Protein AF-A0A1B7ZD60-F1 (afdb_monomer)

Mean predicted aligned error: 14.06 Å

Radius of gyration: 34.19 Å; Cα contacts (8 Å, |Δi|>4): 172; chains: 1; bounding box: 64×60×96 Å

Secondary structure (DSSP, 8-state):
--GGG-HHHHHHHHHHHHHHHHTT--HHHHHHHHHHHHHHHHHHHHHHHHHHHHHHHH---S-----HHHHHHHHHHHHHHHHHHHHHHHHHHHHHHHHHHHHHHTTTT-----TTGGG--STT-PPTT-TTHHHHHHHH-SPPHHHHHHHHHHHTS-S-S---HHHHHTTHHHHHHHHHHHHHHHHHHHHHHHHHGGG--TTSHHHHHHHHHHHHHHHHTT-TTHHHHHHS-GGG--PPP-

Structure (mmCIF, N/CA/C/O backbone):
data_AF-A0A1B7ZD60-F1
#
_entry.id   AF-A0A1B7ZD60-F1
#
loop_
_atom_site.group_PDB
_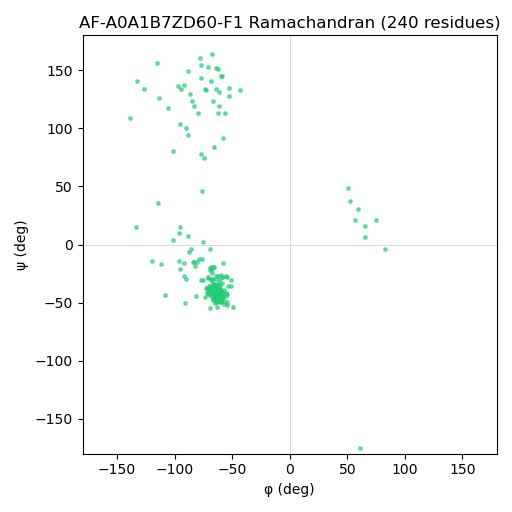atom_site.id
_atom_site.type_symbol
_atom_site.label_atom_id
_atom_site.label_alt_id
_atom_site.label_comp_id
_atom_site.label_asym_id
_atom_site.label_entity_id
_atom_site.label_seq_id
_atom_site.pdbx_PDB_ins_code
_atom_site.Cartn_x
_atom_site.Cartn_y
_atom_site.Cartn_z
_atom_site.occupancy
_atom_site.B_iso_or_equiv
_atom_site.auth_seq_id
_atom_site.auth_comp_id
_atom_site.auth_asym_id
_atom_site.auth_atom_id
_atom_site.pdbx_PDB_model_num
ATOM 1 N N . MET A 1 1 ? -16.754 3.918 48.920 1.00 36.97 1 MET A N 1
ATOM 2 C CA . MET A 1 1 ? -17.826 4.613 49.667 1.00 36.97 1 MET A CA 1
ATOM 3 C C . MET A 1 1 ? -17.740 6.103 49.361 1.00 36.97 1 MET A C 1
ATOM 5 O O . MET A 1 1 ? -16.987 6.794 50.027 1.00 36.97 1 MET A O 1
ATOM 9 N N . ASN A 1 2 ? -18.448 6.608 48.342 1.00 42.72 2 ASN A N 1
ATOM 10 C CA . ASN A 1 2 ? -18.515 8.059 48.115 1.00 42.72 2 ASN A CA 1
ATOM 11 C C . ASN A 1 2 ? -19.684 8.620 48.919 1.00 42.72 2 ASN A C 1
ATOM 13 O O . ASN A 1 2 ? -20.834 8.581 48.492 1.00 42.72 2 ASN A O 1
ATOM 17 N N . VAL A 1 3 ? -19.346 9.088 50.117 1.00 48.88 3 VAL A N 1
ATOM 18 C CA . VAL A 1 3 ? -20.238 9.651 51.137 1.00 48.88 3 VAL A CA 1
ATOM 19 C C . VAL A 1 3 ? -21.094 10.793 50.546 1.00 48.88 3 VAL A C 1
ATOM 21 O O . VAL A 1 3 ? -22.289 10.865 50.789 1.00 48.88 3 VAL A O 1
ATOM 24 N N . LEU A 1 4 ? -20.554 11.599 49.630 1.00 45.94 4 LEU A N 1
ATOM 25 C CA . LEU A 1 4 ? -21.172 12.852 49.168 1.00 45.94 4 LEU A CA 1
ATOM 26 C C . LEU A 1 4 ? -22.476 12.734 48.348 1.00 45.94 4 LEU A C 1
ATOM 28 O O . LEU A 1 4 ? -23.224 13.703 48.279 1.00 45.94 4 LEU A O 1
ATOM 32 N N . ALA A 1 5 ? -22.775 11.582 47.737 1.00 52.81 5 ALA A N 1
ATOM 33 C CA . ALA A 1 5 ? -23.964 11.413 46.883 1.00 52.81 5 ALA A CA 1
ATOM 34 C C . ALA A 1 5 ? -25.130 10.678 47.571 1.00 52.81 5 ALA A C 1
ATOM 36 O O . ALA A 1 5 ? -26.143 10.387 46.936 1.00 52.81 5 ALA A O 1
ATOM 37 N N . ASN A 1 6 ? -24.992 10.344 48.856 1.00 65.31 6 ASN A N 1
ATOM 38 C CA . ASN A 1 6 ? -26.035 9.656 49.607 1.00 65.31 6 ASN A CA 1
ATOM 39 C C . ASN A 1 6 ? -27.020 10.691 50.197 1.00 65.31 6 ASN A C 1
ATOM 41 O O . ASN A 1 6 ? -26.557 11.623 50.857 1.00 65.31 6 ASN A O 1
ATOM 45 N N . PRO A 1 7 ? -28.351 10.552 50.028 1.00 67.00 7 PRO A N 1
ATOM 46 C CA . PRO A 1 7 ? -29.331 11.445 50.664 1.00 67.00 7 PRO A CA 1
ATOM 47 C C . PRO A 1 7 ? -29.161 11.533 52.189 1.00 67.00 7 PRO A C 1
ATOM 49 O O . PRO A 1 7 ? -29.415 12.580 52.779 1.00 67.00 7 PRO A O 1
ATOM 52 N N . ILE A 1 8 ? -28.633 10.478 52.819 1.00 71.19 8 ILE A N 1
ATOM 53 C CA . ILE A 1 8 ? -28.298 10.456 54.250 1.00 71.19 8 ILE A CA 1
ATOM 54 C C . ILE A 1 8 ? -27.251 11.525 54.596 1.00 71.19 8 ILE A C 1
ATOM 56 O O . ILE A 1 8 ? -27.319 12.135 55.655 1.00 71.19 8 ILE A O 1
ATOM 60 N N . VAL A 1 9 ? -26.308 11.812 53.700 1.00 69.69 9 VAL A N 1
ATOM 61 C CA . VAL A 1 9 ? -25.220 12.768 53.953 1.00 69.69 9 VAL A CA 1
ATOM 62 C C . VAL A 1 9 ? -25.694 14.211 53.853 1.00 69.69 9 VAL A C 1
ATOM 64 O O . VAL A 1 9 ? -25.233 15.048 54.624 1.00 69.69 9 VAL A O 1
ATOM 67 N N . PHE A 1 10 ? -26.688 14.487 53.007 1.00 70.19 10 PHE A N 1
ATOM 68 C CA . PHE A 1 10 ? -27.373 15.780 53.003 1.00 70.19 10 PHE A CA 1
ATOM 69 C C . PHE A 1 10 ? -28.123 16.013 54.325 1.00 70.19 10 PHE A C 1
ATOM 71 O O . PHE A 1 10 ? -27.963 17.062 54.948 1.00 70.19 10 PHE A O 1
ATOM 78 N N . ILE A 1 11 ? -28.843 15.001 54.821 1.00 77.00 11 ILE A N 1
ATOM 79 C CA . ILE A 1 11 ? -29.552 15.068 56.110 1.00 77.00 11 ILE A CA 1
ATOM 80 C C . ILE A 1 11 ? -28.565 15.261 57.272 1.00 77.00 11 ILE A C 1
ATOM 82 O O . ILE A 1 11 ? -28.759 16.146 58.102 1.00 77.00 11 ILE A O 1
ATOM 86 N N . VAL A 1 12 ? -27.465 14.502 57.302 1.00 78.75 12 VAL A N 1
ATOM 87 C CA . VAL A 1 12 ? -26.408 14.647 58.320 1.00 78.75 12 VAL A CA 1
ATOM 88 C C . VAL A 1 12 ? -25.772 16.039 58.267 1.00 78.75 12 VAL A C 1
ATOM 90 O O . VAL A 1 12 ? -25.517 16.635 59.310 1.00 78.75 12 VAL A O 1
ATOM 93 N N . SER A 1 13 ? -25.567 16.602 57.074 1.00 73.06 13 SER A N 1
ATOM 94 C CA . SER A 1 13 ? -25.003 17.947 56.924 1.00 73.06 13 SER A CA 1
ATOM 95 C C . SER A 1 13 ? -25.948 19.065 57.391 1.00 73.06 13 SER A C 1
ATOM 97 O O . SER A 1 13 ? -25.494 20.015 58.025 1.00 73.06 13 SER A O 1
ATOM 99 N N . LEU A 1 14 ? -27.264 18.916 57.189 1.00 77.00 14 LEU A N 1
ATOM 100 C CA . LEU A 1 14 ? -28.294 19.811 57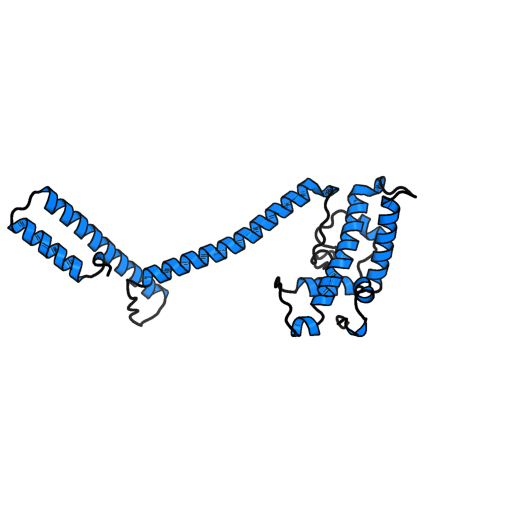.736 1.00 77.00 14 LEU A CA 1
ATOM 101 C C . LEU A 1 14 ? -28.344 19.756 59.268 1.00 77.00 14 LEU A C 1
ATOM 103 O O . LEU A 1 14 ? -28.452 20.792 59.926 1.00 77.00 14 LEU A O 1
ATOM 107 N N . ILE A 1 15 ? -28.205 18.557 59.840 1.00 82.44 15 ILE A N 1
ATOM 108 C CA . ILE A 1 15 ? -28.142 18.360 61.293 1.00 82.44 15 ILE A CA 1
ATOM 109 C C . ILE A 1 15 ? -26.887 19.029 61.872 1.00 82.44 15 ILE A C 1
ATOM 111 O O . ILE A 1 15 ? -26.988 19.746 62.867 1.00 82.44 15 ILE A O 1
ATOM 115 N N . LEU A 1 16 ? -25.725 18.882 61.226 1.00 76.88 16 LEU A N 1
ATOM 116 C CA . LEU A 1 16 ? -24.479 19.537 61.646 1.00 76.88 16 LEU A CA 1
ATOM 117 C C . LEU A 1 16 ? -24.559 21.069 61.572 1.00 76.88 16 LEU A C 1
ATOM 119 O O . LEU A 1 16 ? -24.084 21.745 62.482 1.00 76.88 16 LEU A O 1
ATOM 123 N N . ILE A 1 17 ? -25.215 21.617 60.546 1.00 78.44 17 ILE A N 1
ATOM 124 C CA . ILE A 1 17 ? -25.523 23.051 60.440 1.00 78.44 17 ILE A CA 1
ATOM 125 C C . ILE A 1 17 ? -26.392 23.491 61.628 1.00 78.44 17 ILE A C 1
ATOM 127 O O . ILE A 1 17 ? -26.021 24.436 62.322 1.00 78.44 17 ILE A O 1
ATOM 131 N N . SER A 1 18 ? -27.479 22.771 61.936 1.00 78.38 18 SER A N 1
ATOM 132 C CA . SER A 1 18 ? -28.356 23.105 63.072 1.00 78.38 18 SER A CA 1
ATOM 133 C C . SER A 1 18 ? -27.641 23.052 64.430 1.00 78.38 18 SER A C 1
ATOM 135 O O . SER A 1 18 ? -27.798 23.959 65.247 1.00 78.38 18 SER A O 1
ATOM 137 N N . LEU A 1 19 ? -26.773 22.055 64.639 1.00 79.50 19 LEU A N 1
ATOM 138 C CA . LEU A 1 19 ? -25.952 21.915 65.845 1.00 79.50 19 LEU A CA 1
ATOM 139 C C . LEU A 1 19 ? -24.903 23.025 65.964 1.00 79.50 19 LEU A C 1
ATOM 141 O O . LEU A 1 19 ? -24.678 23.541 67.055 1.00 79.50 19 LEU A O 1
ATOM 145 N N . SER A 1 20 ? -24.284 23.425 64.851 1.00 75.06 20 SER A N 1
ATOM 146 C CA . SER A 1 20 ? -23.282 24.498 64.848 1.00 75.06 20 SER A CA 1
ATOM 147 C C . SER A 1 20 ? -23.875 25.879 65.158 1.00 75.06 20 SER A C 1
ATOM 149 O O . SER A 1 20 ? -23.203 26.692 65.794 1.00 75.06 20 SER A O 1
ATOM 151 N N . ILE A 1 21 ? -25.143 26.116 64.789 1.00 76.69 21 ILE A N 1
ATOM 152 C CA . ILE A 1 21 ? -25.908 27.310 65.182 1.00 76.69 21 ILE A CA 1
ATOM 153 C C . ILE A 1 21 ? -26.230 27.257 66.682 1.00 76.69 21 ILE A C 1
ATOM 155 O O . ILE A 1 21 ? -26.059 28.252 67.381 1.00 76.69 21 ILE A O 1
ATOM 159 N N . PHE A 1 22 ? -26.652 26.093 67.188 1.00 78.19 22 PHE A N 1
ATOM 160 C CA . PHE A 1 22 ? -27.038 25.914 68.591 1.00 78.19 22 PHE A CA 1
ATOM 161 C C . PHE A 1 22 ? -25.858 26.059 69.566 1.00 78.19 22 PHE A C 1
ATOM 163 O O . PHE A 1 22 ? -26.000 26.667 70.622 1.00 78.19 22 PHE A O 1
ATOM 170 N N . PHE A 1 23 ? -24.680 25.544 69.203 1.00 79.50 23 PHE A N 1
ATOM 171 C CA . PHE A 1 23 ? -23.474 25.588 70.043 1.00 79.50 23 PHE A CA 1
ATOM 172 C C . PHE A 1 23 ? -22.616 26.853 69.845 1.00 79.50 23 PHE A C 1
ATOM 174 O O . PHE A 1 23 ? -21.518 26.942 70.392 1.00 79.50 23 PHE A O 1
ATOM 181 N N . ASN A 1 24 ? -23.107 27.826 69.063 1.00 74.25 24 ASN A N 1
ATOM 182 C CA . ASN A 1 24 ? -22.451 29.103 68.760 1.00 74.25 24 ASN A CA 1
ATOM 183 C C . ASN A 1 24 ? -20.990 28.947 68.283 1.00 74.25 24 ASN A C 1
ATOM 185 O O . ASN A 1 24 ? -20.067 29.593 68.788 1.00 74.25 24 ASN A O 1
ATOM 189 N N . TRP A 1 25 ? -20.774 28.049 67.316 1.00 74.38 25 TRP A N 1
ATOM 190 C CA . TRP A 1 25 ? -19.451 27.797 66.735 1.00 74.38 25 TRP A CA 1
ATOM 191 C C . TRP A 1 25 ? -18.922 29.047 66.003 1.00 74.38 25 TRP A C 1
ATOM 193 O O . TRP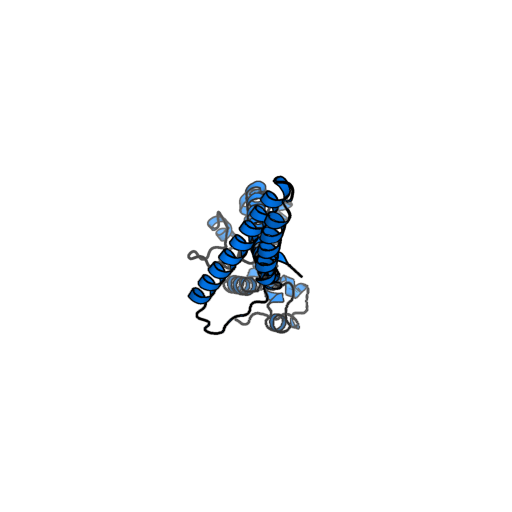 A 1 25 ? -19.690 29.853 65.481 1.00 74.38 25 TRP A O 1
ATOM 203 N N . SER A 1 26 ? -17.593 29.205 65.921 1.00 78.38 26 SER A N 1
ATOM 204 C CA . SER A 1 26 ? -16.928 30.275 65.153 1.00 78.38 26 SER A CA 1
ATOM 205 C C . SER A 1 26 ? -17.558 30.501 63.768 1.00 78.38 26 SER A C 1
ATOM 207 O O . SER A 1 26 ? -17.752 29.552 63.003 1.00 78.38 26 SER A O 1
ATOM 209 N N . ARG A 1 27 ? -17.810 31.775 63.423 1.00 76.81 27 ARG A N 1
ATOM 210 C CA . ARG A 1 27 ? -18.501 32.214 62.190 1.00 76.81 27 ARG A CA 1
ATOM 211 C C . ARG A 1 27 ? -17.925 31.610 60.902 1.00 76.81 27 ARG A C 1
ATOM 213 O O . ARG A 1 27 ? -18.663 31.376 59.953 1.00 76.81 27 ARG A O 1
ATOM 220 N N . TRP A 1 28 ? -16.626 31.321 60.874 1.00 76.75 28 TRP A N 1
ATOM 221 C CA . TRP A 1 28 ? -15.946 30.725 59.720 1.00 76.75 28 TRP A CA 1
ATOM 222 C C . TRP A 1 28 ? -16.348 29.265 59.474 1.00 76.75 28 TRP A C 1
ATOM 224 O O . TRP A 1 28 ? -16.476 28.845 58.325 1.00 76.75 28 TRP A O 1
ATOM 234 N N . ALA A 1 29 ? -16.591 28.496 60.537 1.00 77.06 29 ALA A N 1
ATOM 235 C CA . ALA A 1 29 ? -16.930 27.079 60.437 1.00 77.06 29 ALA A CA 1
ATOM 236 C C . ALA A 1 29 ? -18.334 26.867 59.849 1.00 77.06 29 ALA A C 1
ATOM 238 O O . ALA A 1 29 ? -18.521 26.010 58.987 1.00 77.06 29 ALA A O 1
ATOM 239 N N . TYR A 1 30 ? -19.305 27.691 60.252 1.00 80.75 30 TYR A N 1
ATOM 240 C CA . TYR A 1 30 ? -20.666 27.633 59.714 1.00 80.75 30 TYR A CA 1
ATOM 241 C C . TYR A 1 30 ? -20.719 27.987 58.216 1.00 80.75 30 TYR A C 1
ATOM 243 O O . TYR A 1 30 ? -21.379 27.296 57.440 1.00 80.75 30 TYR A O 1
ATOM 251 N N . SER A 1 31 ? -19.959 28.999 57.777 1.00 82.50 31 SER A N 1
ATOM 252 C CA . SER A 1 31 ? -19.869 29.375 56.356 1.00 82.50 31 SER A CA 1
ATOM 253 C C . SER A 1 31 ? -19.321 28.245 55.478 1.00 82.50 31 SER A C 1
ATOM 255 O O . SER A 1 31 ? -19.839 28.005 54.388 1.00 82.50 31 SER A O 1
ATOM 257 N N . ILE A 1 32 ? -18.312 27.511 55.959 1.00 84.69 32 ILE A N 1
ATOM 258 C CA . ILE A 1 32 ? -17.752 26.349 55.249 1.00 84.69 32 ILE A CA 1
ATOM 259 C C . ILE A 1 32 ? -18.794 25.230 55.124 1.00 84.69 32 ILE A C 1
ATOM 261 O O . ILE A 1 32 ? -18.931 24.633 54.054 1.00 84.69 32 ILE A O 1
ATOM 265 N N . LEU A 1 33 ? -19.561 24.971 56.188 1.00 81.81 33 LEU A N 1
ATOM 266 C CA . LEU A 1 33 ? -20.616 23.957 56.173 1.00 81.81 33 LEU A CA 1
ATOM 267 C C . LEU A 1 33 ? -21.723 24.303 55.170 1.00 81.81 33 LEU A C 1
ATOM 269 O O . LEU A 1 33 ? -22.108 23.433 54.391 1.00 81.81 33 LEU A O 1
ATOM 273 N N . ILE A 1 34 ? -22.170 25.564 55.104 1.00 82.81 34 ILE A N 1
ATOM 274 C CA . ILE A 1 34 ? -23.161 25.992 54.102 1.00 82.81 34 ILE A CA 1
ATOM 275 C C . ILE A 1 34 ? -22.658 25.709 52.683 1.00 82.81 34 ILE A C 1
ATOM 277 O O . ILE A 1 34 ? -23.381 25.097 51.898 1.00 82.81 34 ILE A O 1
ATOM 281 N N . ILE A 1 35 ? -21.420 26.093 52.360 1.00 85.75 35 ILE A N 1
ATOM 282 C CA . ILE A 1 35 ? -20.837 25.891 51.022 1.00 85.75 35 ILE A CA 1
ATOM 283 C C . ILE A 1 35 ? -20.781 24.397 50.658 1.00 85.75 35 ILE A C 1
ATOM 285 O O . ILE A 1 35 ? -21.094 24.004 49.534 1.00 85.75 35 ILE A O 1
ATOM 289 N N . LEU A 1 36 ? -20.430 23.536 51.613 1.00 82.44 36 LEU A N 1
ATOM 290 C CA . LEU A 1 36 ? -20.429 22.084 51.417 1.00 82.44 36 LEU A CA 1
ATOM 291 C C . LEU A 1 36 ? -21.840 21.526 51.163 1.00 82.44 36 LEU A C 1
ATOM 293 O O . LEU A 1 36 ? -22.021 20.643 50.319 1.00 82.44 36 LEU A O 1
ATOM 297 N N . THR A 1 37 ? -22.857 22.054 51.846 1.00 81.50 37 THR A N 1
ATOM 298 C CA . THR A 1 37 ? -24.250 21.619 51.639 1.00 81.50 37 THR A CA 1
ATOM 299 C C . THR A 1 37 ? -24.845 22.088 50.319 1.00 81.50 37 THR A C 1
ATOM 301 O O . THR A 1 37 ? -25.523 21.310 49.649 1.00 81.50 37 THR A O 1
ATOM 304 N N . THR A 1 38 ? -24.541 23.309 49.876 1.00 84.62 38 THR A N 1
ATOM 305 C CA . THR A 1 38 ? -24.994 23.800 48.567 1.00 84.62 38 THR A CA 1
ATOM 306 C C . THR A 1 38 ? -24.331 23.024 47.430 1.00 84.62 38 THR A C 1
ATOM 308 O O . THR A 1 38 ? -25.001 22.653 46.462 1.00 84.62 38 THR A O 1
ATOM 311 N N . LEU A 1 39 ? -23.048 22.674 47.576 1.00 83.06 39 LEU A N 1
ATOM 312 C CA . LEU A 1 39 ? -22.335 21.834 46.616 1.00 83.06 39 LEU A CA 1
ATOM 313 C C . LEU A 1 39 ? -22.957 20.432 46.516 1.00 83.06 39 LEU A C 1
ATOM 315 O O . LEU A 1 39 ? -23.246 19.966 45.414 1.00 83.06 39 LEU A O 1
ATOM 319 N N . THR A 1 40 ? -23.223 19.768 47.643 1.00 76.44 40 THR A N 1
ATOM 320 C CA . THR A 1 40 ? -23.834 18.424 47.634 1.00 76.44 40 THR A CA 1
ATOM 321 C C . THR A 1 40 ? -25.265 18.433 47.094 1.00 76.44 40 THR A C 1
ATOM 323 O O . THR A 1 40 ? -25.621 17.549 46.313 1.00 76.44 40 THR A O 1
ATOM 326 N N . PHE A 1 41 ? -26.061 19.458 47.412 1.00 81.19 41 PHE A N 1
ATOM 327 C CA . PHE A 1 41 ? -27.403 19.634 46.856 1.00 81.19 41 PHE A CA 1
ATOM 328 C C . PHE A 1 41 ? -27.377 19.832 45.332 1.00 81.19 41 PHE A C 1
ATOM 330 O O . PHE A 1 41 ? -28.111 19.159 44.606 1.00 81.19 41 PHE A O 1
ATOM 337 N N . SER A 1 42 ? -26.484 20.688 44.821 1.00 81.25 42 SER A N 1
ATOM 338 C CA . SER A 1 42 ? -26.355 20.928 43.373 1.00 81.25 42 SER A CA 1
ATOM 339 C C . SER A 1 42 ? -25.970 19.661 42.594 1.00 81.25 42 SER A C 1
ATOM 341 O O . SER A 1 42 ? -26.508 19.402 41.512 1.00 81.25 42 SER A O 1
ATOM 343 N N . LEU A 1 43 ? -25.110 18.816 43.173 1.00 79.62 43 LEU A N 1
ATOM 344 C CA . LEU A 1 43 ? -24.743 17.518 42.606 1.00 79.62 43 LEU A CA 1
ATOM 345 C C . LEU A 1 43 ? -25.933 16.548 42.569 1.00 79.62 43 LEU A C 1
ATOM 347 O O . LEU A 1 43 ? -26.136 15.868 41.561 1.00 79.62 43 LEU A O 1
ATOM 351 N N . GLN A 1 44 ? -26.750 16.503 43.626 1.00 76.94 44 GLN A N 1
ATOM 352 C CA . GLN A 1 44 ? -27.944 15.651 43.678 1.00 76.94 44 GLN A CA 1
ATOM 353 C C . GLN A 1 44 ? -29.004 16.079 42.653 1.00 76.94 44 GLN A C 1
ATOM 355 O O . GLN A 1 44 ? -29.535 15.232 41.930 1.00 76.94 44 GLN A O 1
ATOM 360 N N . VAL A 1 45 ? -29.265 17.384 42.523 1.00 80.06 45 VAL A N 1
ATOM 361 C CA . VAL A 1 45 ? -30.190 17.933 41.514 1.00 80.06 45 VAL A CA 1
ATOM 362 C C . VAL A 1 45 ? -29.704 17.620 40.097 1.00 80.06 45 VAL A C 1
ATOM 364 O O . VAL A 1 45 ? -30.484 17.159 39.262 1.00 80.06 45 VAL A O 1
ATOM 367 N N . SER A 1 46 ? -28.404 17.785 39.839 1.00 76.06 46 SER A N 1
ATOM 368 C CA . SER A 1 46 ? -27.796 17.457 38.543 1.00 76.06 46 SER A CA 1
ATOM 369 C C . SER A 1 46 ? -27.969 15.977 38.193 1.00 76.06 46 SER A C 1
ATOM 371 O O . SER A 1 46 ? -28.304 15.635 37.059 1.00 76.06 46 SER A O 1
ATOM 373 N N . PHE A 1 47 ? -27.813 15.085 39.175 1.00 75.31 47 PHE A N 1
ATOM 374 C CA . PHE A 1 47 ? -28.001 13.649 38.976 1.00 75.31 47 PHE A CA 1
ATOM 375 C C . PHE A 1 47 ? -29.460 13.286 38.653 1.00 75.31 47 PHE A C 1
ATOM 377 O O . PHE A 1 47 ? -29.715 12.495 37.741 1.00 75.31 47 PHE A O 1
ATOM 384 N N . LEU A 1 48 ? -30.430 13.898 39.342 1.00 75.00 48 LEU A N 1
ATOM 385 C CA . LEU A 1 48 ? -31.858 13.717 39.054 1.00 75.00 48 LEU A CA 1
ATOM 386 C C . LEU A 1 48 ? -32.227 14.222 37.655 1.00 75.00 48 LEU A C 1
ATOM 388 O O . LEU A 1 48 ? -32.958 13.546 36.924 1.00 75.00 48 LEU A O 1
ATOM 392 N N . TYR A 1 49 ? -31.681 15.371 37.257 1.00 79.19 49 TYR A N 1
ATOM 393 C CA . TYR A 1 49 ? -31.899 15.940 35.932 1.00 79.19 49 TYR A CA 1
ATOM 394 C C . TYR A 1 49 ? -31.370 15.017 34.827 1.00 79.19 49 TYR A C 1
ATOM 396 O O . TYR A 1 49 ? -32.112 14.679 33.900 1.00 79.19 49 TYR A O 1
ATOM 404 N N . VAL A 1 50 ? -30.138 14.517 34.966 1.00 76.31 50 VAL A N 1
ATOM 405 C CA . VAL A 1 50 ? -29.543 13.545 34.034 1.00 76.31 50 VAL A CA 1
ATOM 406 C C . VAL A 1 50 ? -30.383 12.268 33.953 1.00 76.31 50 VAL A C 1
ATOM 408 O O . VAL A 1 50 ? -30.668 11.793 32.854 1.00 76.31 50 VAL A O 1
ATOM 411 N N . ASN A 1 51 ? -30.854 11.743 35.086 1.00 71.31 51 ASN A N 1
ATOM 412 C CA . ASN A 1 51 ? -31.711 10.556 35.107 1.00 71.31 51 ASN A CA 1
ATOM 413 C C . ASN A 1 51 ? -33.036 10.787 34.350 1.00 71.31 51 ASN A C 1
ATOM 415 O O . ASN A 1 51 ? -33.484 9.927 33.591 1.00 71.31 51 ASN A O 1
ATOM 419 N N . SER A 1 52 ? -33.638 11.973 34.493 1.00 72.94 52 SER A N 1
ATOM 420 C CA . SER A 1 52 ? -34.864 12.337 33.769 1.00 72.94 52 SER A CA 1
ATOM 421 C C . SER A 1 52 ? -34.656 12.408 32.251 1.00 72.94 52 SER A C 1
ATOM 423 O O . SER A 1 52 ? -35.507 11.952 31.485 1.00 72.94 52 SER A O 1
ATOM 425 N N . LEU A 1 53 ? -33.502 12.918 31.805 1.00 75.81 53 LEU A N 1
ATOM 426 C CA . LEU A 1 53 ? -33.147 12.989 30.388 1.00 75.81 53 LEU A CA 1
ATOM 427 C C . LEU A 1 53 ? -32.904 11.603 29.796 1.00 75.81 53 LEU A C 1
ATOM 429 O O . LEU A 1 53 ? -33.336 11.335 28.675 1.00 75.81 53 LEU A O 1
ATOM 433 N N . ILE A 1 54 ? -32.250 10.718 30.551 1.00 70.25 54 ILE A N 1
ATOM 434 C CA . ILE A 1 54 ? -32.012 9.336 30.129 1.00 70.25 54 ILE A CA 1
ATOM 435 C C . ILE A 1 54 ? -33.350 8.608 29.970 1.00 70.25 54 ILE A C 1
ATOM 437 O O . ILE A 1 54 ? -33.595 8.062 28.898 1.00 70.25 54 ILE A O 1
ATOM 441 N N . LYS A 1 55 ? -34.254 8.688 30.961 1.00 69.75 55 LYS A N 1
ATOM 442 C CA . LYS A 1 55 ? -35.597 8.077 30.884 1.00 69.75 55 LYS A CA 1
ATOM 443 C C . LYS A 1 55 ? -36.389 8.542 29.658 1.00 69.75 55 LYS A C 1
ATOM 445 O O . LYS A 1 55 ? -37.007 7.723 28.985 1.00 69.75 55 LYS A O 1
ATOM 450 N N . LYS A 1 56 ? -36.336 9.841 29.334 1.00 77.31 56 LYS A N 1
ATOM 451 C CA . LYS A 1 56 ? -37.010 10.400 28.149 1.00 77.31 56 LYS A CA 1
ATOM 452 C C . LYS A 1 56 ? -36.432 9.888 26.827 1.00 77.31 56 LYS A C 1
ATOM 454 O O . LYS A 1 56 ? -37.179 9.760 25.866 1.00 77.31 56 LYS A O 1
ATOM 459 N N . LYS A 1 57 ? -35.121 9.631 26.757 1.00 74.31 57 LYS A N 1
ATOM 460 C CA . LYS A 1 57 ? -34.443 9.251 25.506 1.00 74.31 57 LYS A CA 1
ATOM 461 C C . LYS A 1 57 ? -34.365 7.748 25.258 1.00 74.31 57 LYS A C 1
ATOM 463 O O . LYS A 1 57 ? -34.269 7.355 24.103 1.00 74.31 57 LYS A O 1
ATOM 468 N N . THR A 1 58 ? -34.365 6.916 26.297 1.00 70.00 58 THR A N 1
ATOM 469 C CA . THR A 1 58 ? -34.186 5.466 26.130 1.00 70.00 58 THR A CA 1
ATOM 470 C C . THR A 1 58 ? -35.499 4.689 26.086 1.00 70.00 58 THR A C 1
ATOM 472 O O . THR A 1 58 ? -35.482 3.535 25.678 1.00 70.00 58 THR A O 1
ATOM 475 N N . GLY A 1 59 ? -36.634 5.284 26.480 1.00 62.22 59 GLY A N 1
ATOM 476 C CA . GLY A 1 59 ? -37.945 4.615 26.460 1.00 62.22 59 GLY A CA 1
ATOM 477 C C . GLY A 1 59 ? -38.068 3.432 27.433 1.00 62.22 59 GLY A C 1
ATOM 478 O O . GLY A 1 59 ? -39.071 2.725 27.427 1.00 62.22 59 GLY A O 1
ATOM 479 N N . ILE A 1 60 ? -37.058 3.211 28.278 1.00 62.88 60 ILE A N 1
ATOM 480 C CA . ILE A 1 60 ? -37.009 2.092 29.215 1.00 62.88 60 ILE A CA 1
ATOM 481 C C . ILE A 1 60 ? -37.875 2.439 30.431 1.00 62.88 60 ILE A C 1
ATOM 483 O O . ILE A 1 60 ? -37.548 3.346 31.198 1.00 62.88 60 ILE A O 1
ATOM 487 N N . GLN A 1 61 ? -38.982 1.712 30.602 1.00 57.59 61 GLN A N 1
ATOM 488 C CA . GLN A 1 61 ? -39.904 1.864 31.736 1.00 57.59 61 GLN A CA 1
ATOM 489 C C . GLN A 1 61 ? -39.376 1.241 33.039 1.00 57.59 61 GLN A C 1
ATOM 491 O O . GLN A 1 61 ? -39.898 1.522 34.117 1.00 57.59 61 GLN A O 1
ATOM 496 N N . GLU A 1 62 ? -38.316 0.435 32.969 1.00 56.66 62 GLU A N 1
ATOM 497 C CA . GLU A 1 62 ? -37.690 -0.141 34.154 1.00 56.66 62 GLU A CA 1
ATOM 498 C C . GLU A 1 62 ? -36.890 0.912 34.931 1.00 56.66 62 GLU A C 1
ATOM 500 O O . GLU A 1 62 ? -36.097 1.679 34.375 1.00 56.66 62 GLU A O 1
ATOM 505 N N . ASN A 1 63 ? -37.080 0.936 36.255 1.00 52.41 63 ASN A N 1
ATOM 506 C CA . ASN A 1 63 ? -36.296 1.756 37.171 1.00 52.41 63 ASN A CA 1
ATOM 507 C C . ASN A 1 63 ? -34.845 1.263 37.186 1.00 52.41 63 ASN A C 1
ATOM 509 O O . ASN A 1 63 ? -34.445 0.506 38.069 1.00 52.41 63 ASN A O 1
ATOM 513 N N . PHE A 1 64 ? -34.048 1.730 36.225 1.00 52.41 64 PHE A N 1
ATOM 514 C CA . PHE A 1 64 ? -32.602 1.556 36.200 1.00 52.41 64 PHE A CA 1
ATOM 515 C C . PHE A 1 64 ? -32.007 2.154 37.481 1.00 52.41 64 PHE A C 1
ATOM 517 O O . PHE A 1 64 ? -31.690 3.341 37.571 1.00 52.41 64 PHE A O 1
ATOM 524 N N . ARG A 1 65 ? -31.859 1.317 38.512 1.00 57.00 65 ARG A N 1
ATOM 525 C CA . ARG A 1 65 ? -31.049 1.604 39.695 1.00 57.00 65 ARG A CA 1
ATOM 526 C C . ARG A 1 65 ? -29.591 1.469 39.284 1.00 57.00 65 ARG A C 1
ATOM 528 O O . ARG A 1 65 ? -28.925 0.482 39.581 1.00 57.00 65 ARG A O 1
ATOM 535 N N . LEU A 1 66 ? -29.100 2.459 38.547 1.00 55.12 66 LEU A N 1
ATOM 536 C CA . LEU A 1 66 ? -27.679 2.573 38.268 1.00 55.12 66 LEU A CA 1
ATOM 537 C C . LEU A 1 66 ? -26.978 2.774 39.608 1.00 55.12 66 LEU A C 1
ATOM 539 O O . LEU A 1 66 ? -27.184 3.790 40.269 1.00 55.12 66 LEU A O 1
ATOM 543 N N . LEU A 1 67 ? -26.174 1.792 40.026 1.00 56.84 67 LEU A N 1
ATOM 544 C CA . LEU A 1 67 ? -25.301 1.954 41.182 1.00 56.84 67 LEU A CA 1
ATOM 545 C C . LEU A 1 67 ? -24.412 3.180 40.905 1.00 56.84 67 LEU A C 1
ATOM 547 O O . LEU A 1 67 ? -23.572 3.111 39.998 1.00 56.84 67 LEU A O 1
ATOM 551 N N . PRO A 1 68 ? -24.558 4.291 41.652 1.00 59.59 68 PRO A N 1
ATOM 552 C CA . PRO A 1 68 ? -23.897 5.556 41.323 1.00 59.59 68 PRO A CA 1
ATOM 553 C C . PRO A 1 68 ? -22.367 5.417 41.305 1.00 59.59 68 PRO A C 1
ATOM 555 O O . PRO A 1 68 ? -21.685 6.097 40.546 1.00 59.59 68 PRO A O 1
ATOM 558 N N . LEU A 1 69 ? -21.832 4.455 42.066 1.00 60.16 69 LEU A N 1
ATOM 559 C CA . LEU A 1 69 ? -20.410 4.107 42.104 1.00 60.16 69 LEU A CA 1
ATOM 560 C C . LEU A 1 69 ? -19.872 3.505 40.798 1.00 60.16 69 LEU A C 1
ATOM 562 O O . LEU A 1 69 ? -18.712 3.733 40.470 1.00 60.16 69 LEU A O 1
ATOM 566 N N . LYS A 1 70 ? -20.679 2.740 40.053 1.00 65.19 70 LYS A N 1
ATOM 567 C CA . LYS A 1 70 ? -20.229 2.074 38.818 1.00 65.19 70 LYS A CA 1
ATOM 568 C C . LYS A 1 70 ? -20.553 2.883 37.565 1.00 65.19 70 LYS A C 1
ATOM 570 O O . LYS A 1 70 ? -19.888 2.714 36.551 1.00 65.19 70 LYS A O 1
ATOM 575 N N . PHE A 1 71 ? -21.524 3.794 37.634 1.00 68.56 71 PHE A N 1
ATOM 576 C CA . PHE A 1 71 ? -21.909 4.637 36.501 1.00 68.56 71 PHE A CA 1
ATOM 577 C C . PHE A 1 71 ? -20.754 5.506 35.986 1.00 68.56 71 PHE A C 1
ATOM 579 O O . PHE A 1 71 ? -20.504 5.534 34.783 1.00 68.56 71 PHE A O 1
ATOM 586 N N . GLY A 1 72 ? -19.994 6.133 36.892 1.00 74.88 72 GLY A N 1
ATOM 587 C CA . GLY A 1 72 ? -18.792 6.884 36.522 1.00 74.88 72 GLY A CA 1
ATOM 588 C C . GLY A 1 72 ? -17.777 6.004 35.789 1.00 74.88 72 GLY A C 1
ATOM 589 O O . GLY A 1 72 ? -17.311 6.371 34.717 1.00 74.88 72 GLY A O 1
ATOM 590 N N . PHE A 1 73 ? -17.515 4.800 36.305 1.00 77.12 73 PHE A N 1
ATOM 591 C CA . PHE A 1 73 ? -16.613 3.832 35.675 1.00 77.12 73 PHE A CA 1
ATOM 592 C C . PHE A 1 73 ? -17.076 3.418 34.266 1.00 77.12 73 PHE A C 1
ATOM 594 O O . PHE A 1 73 ? -16.266 3.378 33.344 1.00 77.12 73 PHE A O 1
ATOM 601 N N . TYR A 1 74 ? -18.377 3.185 34.058 1.00 78.50 74 TYR A N 1
ATOM 602 C CA . TYR A 1 74 ? -18.922 2.877 32.729 1.00 78.50 74 TYR A CA 1
ATOM 603 C C . TYR A 1 74 ? -18.797 4.047 31.747 1.00 78.50 74 TYR A C 1
ATOM 605 O O . TYR A 1 74 ? -18.462 3.827 30.582 1.00 78.50 74 TYR A O 1
ATOM 613 N N . ILE A 1 75 ? -19.023 5.286 32.200 1.00 80.00 75 ILE A N 1
ATOM 614 C CA . ILE A 1 75 ? -18.812 6.481 31.372 1.00 80.00 75 ILE A CA 1
ATOM 615 C C . ILE A 1 75 ? -17.333 6.626 31.011 1.00 80.00 75 ILE A C 1
ATOM 617 O O . ILE A 1 75 ? -17.022 6.794 29.833 1.00 80.00 75 ILE A O 1
ATOM 621 N N . PHE A 1 76 ? -16.424 6.507 31.982 1.00 84.31 76 PHE A N 1
ATOM 622 C CA . PHE A 1 76 ? -14.981 6.591 31.740 1.00 84.31 76 PHE A CA 1
ATOM 623 C C . PHE A 1 76 ? -14.500 5.517 30.764 1.00 84.31 76 PHE A C 1
ATOM 625 O O . PHE A 1 76 ? -13.773 5.830 29.826 1.00 84.31 76 PHE A O 1
ATOM 632 N N . ASN A 1 77 ? -14.965 4.274 30.907 1.00 84.06 77 ASN A N 1
ATOM 633 C CA . ASN A 1 77 ? -14.642 3.207 29.960 1.00 84.06 77 ASN A CA 1
ATOM 634 C C . ASN A 1 77 ? -15.146 3.514 28.550 1.00 84.06 77 ASN A C 1
ATOM 636 O O . ASN A 1 77 ? -14.445 3.253 27.575 1.00 84.06 77 ASN A O 1
ATOM 640 N N . ARG A 1 78 ? -16.339 4.102 28.425 1.00 83.06 78 ARG A N 1
ATOM 641 C CA . ARG A 1 78 ? -16.891 4.473 27.122 1.00 83.06 78 ARG A CA 1
ATOM 642 C C . ARG A 1 78 ? -16.129 5.634 26.485 1.00 83.06 78 ARG A C 1
ATOM 644 O O . ARG A 1 78 ? -15.858 5.576 25.292 1.00 83.06 78 ARG A O 1
ATOM 651 N N . ILE A 1 79 ? -15.727 6.636 27.267 1.00 84.81 79 ILE A N 1
ATOM 652 C CA . ILE A 1 79 ? -14.865 7.732 26.801 1.00 84.81 79 ILE A CA 1
ATOM 653 C C . ILE A 1 79 ? -13.509 7.180 26.353 1.00 84.81 79 ILE A C 1
ATOM 655 O O . ILE A 1 79 ? -13.077 7.480 25.245 1.00 84.81 79 ILE A O 1
ATOM 659 N N . ASN A 1 80 ? -12.879 6.314 27.149 1.00 84.81 80 ASN A N 1
ATOM 660 C CA . ASN A 1 80 ? -11.604 5.688 26.797 1.00 84.81 80 ASN A CA 1
ATOM 661 C C . ASN A 1 80 ? -11.711 4.835 25.527 1.00 84.81 80 ASN A C 1
ATOM 663 O O . ASN A 1 80 ? -10.826 4.881 24.677 1.00 84.81 80 ASN A O 1
ATOM 667 N N . SER A 1 81 ? -12.811 4.097 25.357 1.00 84.81 81 SER A N 1
ATOM 668 C CA . SER A 1 81 ? -13.072 3.331 24.136 1.00 84.81 81 SER A CA 1
ATOM 669 C C . SER A 1 81 ? -13.248 4.235 22.916 1.00 84.81 81 SER A C 1
ATOM 671 O O . SER A 1 81 ? -12.730 3.914 21.849 1.00 84.81 81 SER A O 1
ATOM 673 N N . ILE A 1 82 ? -13.952 5.362 23.060 1.00 85.19 82 ILE A N 1
ATOM 674 C CA . ILE A 1 82 ? -14.118 6.347 21.983 1.00 85.19 82 ILE A CA 1
ATOM 675 C C . ILE A 1 82 ? -12.769 6.970 21.635 1.00 85.19 82 ILE A C 1
ATOM 677 O O . ILE A 1 82 ? -12.441 7.035 20.459 1.00 85.19 82 ILE A O 1
ATOM 681 N N . LEU A 1 83 ? -11.972 7.369 22.630 1.00 82.25 83 LEU A N 1
ATOM 682 C CA . LEU A 1 83 ? -10.632 7.928 22.426 1.00 82.25 83 LEU A CA 1
ATOM 683 C C . LEU A 1 83 ? -9.691 6.938 21.733 1.00 82.25 83 LEU A C 1
ATOM 685 O O . LEU A 1 83 ? -8.908 7.332 20.875 1.00 82.25 83 LEU A O 1
ATOM 689 N N . LYS A 1 84 ? -9.782 5.647 22.069 1.00 83.00 84 LYS A N 1
ATOM 690 C CA . LYS A 1 84 ? -9.005 4.598 21.404 1.00 83.00 84 LYS A CA 1
ATOM 691 C C . LYS A 1 84 ? -9.429 4.429 19.942 1.00 83.00 84 LYS A C 1
ATOM 693 O O . LYS A 1 84 ? -8.577 4.463 19.061 1.00 83.00 84 LYS A O 1
ATOM 698 N N . MET A 1 85 ? -10.734 4.345 19.679 1.00 80.50 85 MET A N 1
ATOM 699 C CA . MET A 1 85 ? -11.276 4.247 18.319 1.00 80.50 85 MET A CA 1
ATOM 700 C C . MET A 1 85 ? -10.932 5.482 17.475 1.00 80.50 85 MET A C 1
ATOM 702 O O . MET A 1 85 ? -10.519 5.357 16.323 1.00 80.50 85 MET A O 1
ATOM 706 N N . THR A 1 86 ? -11.066 6.689 18.033 1.00 73.38 86 THR A N 1
ATOM 707 C CA . THR A 1 86 ? -10.709 7.918 17.319 1.00 73.38 86 THR A CA 1
ATOM 708 C C . THR A 1 86 ? -9.209 8.001 17.091 1.00 73.38 86 THR A C 1
ATOM 710 O O . THR A 1 86 ? -8.811 8.377 15.996 1.00 73.38 86 THR A O 1
ATOM 713 N N . SER A 1 87 ? -8.371 7.594 18.051 1.00 77.12 87 SER A N 1
ATOM 714 C CA . SER A 1 87 ? -6.916 7.520 17.871 1.00 77.12 87 SER A CA 1
ATOM 715 C C . SER A 1 87 ? -6.532 6.592 16.716 1.00 77.12 87 SER A C 1
ATOM 717 O O . SER A 1 87 ? -5.750 6.994 15.859 1.00 77.12 87 SER A O 1
ATOM 719 N N . GLU A 1 88 ? -7.131 5.405 16.613 1.00 78.50 88 GLU A N 1
ATOM 720 C CA . GLU A 1 88 ? -6.889 4.483 15.493 1.00 78.50 88 GLU A CA 1
ATOM 721 C C . GLU A 1 88 ? -7.266 5.105 14.134 1.00 78.50 88 GLU A C 1
ATOM 723 O O . GLU A 1 88 ? -6.489 5.040 13.174 1.00 78.50 88 GLU A O 1
ATOM 728 N N . VAL A 1 89 ? -8.414 5.789 14.054 1.00 72.31 89 VAL A N 1
ATOM 729 C CA . VAL A 1 89 ? -8.838 6.516 12.842 1.00 72.31 89 VAL A CA 1
ATOM 730 C C . VAL A 1 89 ? -7.897 7.687 12.528 1.00 72.31 89 VAL A C 1
ATOM 732 O O . VAL A 1 89 ? -7.494 7.863 11.373 1.00 72.31 89 VAL A O 1
ATOM 735 N N . PHE A 1 90 ? -7.488 8.457 13.541 1.00 72.00 90 PHE A N 1
ATOM 736 C CA . PHE A 1 90 ? -6.517 9.541 13.390 1.00 72.00 90 PHE A CA 1
ATOM 737 C C . PHE A 1 90 ? -5.170 9.014 12.897 1.00 72.00 90 PHE A C 1
ATOM 739 O O . PHE A 1 90 ? -4.577 9.625 12.013 1.00 72.00 90 PHE A O 1
ATOM 746 N N . LEU A 1 91 ? -4.708 7.854 13.369 1.00 78.38 91 LEU A N 1
ATOM 747 C CA . LEU A 1 91 ? -3.464 7.242 12.900 1.00 78.38 91 LEU A CA 1
ATOM 748 C C . LEU A 1 91 ? -3.531 6.864 11.417 1.00 78.38 91 LEU A C 1
ATOM 750 O O . LEU A 1 91 ? -2.555 7.082 10.697 1.00 78.38 91 LEU A O 1
ATOM 754 N N . LYS A 1 92 ? -4.668 6.350 10.927 1.00 75.81 92 LYS A N 1
ATOM 755 C CA . LYS A 1 92 ? -4.853 6.066 9.492 1.00 75.81 92 LYS A CA 1
ATOM 756 C C . LYS A 1 92 ? -4.774 7.347 8.658 1.00 75.81 92 LYS A C 1
ATOM 758 O O . LYS A 1 92 ? -4.073 7.370 7.645 1.00 75.81 92 LYS A O 1
ATOM 763 N N . ASN A 1 93 ? -5.455 8.409 9.090 1.00 79.75 93 ASN A N 1
ATOM 764 C CA . ASN A 1 93 ? -5.456 9.684 8.374 1.00 79.75 93 ASN A CA 1
ATOM 765 C C . ASN A 1 93 ? -4.074 10.358 8.392 1.00 79.75 93 ASN A C 1
ATOM 767 O O . ASN A 1 93 ? -3.556 10.737 7.344 1.00 79.75 93 ASN A O 1
ATOM 771 N N . THR A 1 94 ? -3.431 10.423 9.560 1.00 83.19 94 THR A N 1
ATOM 772 C CA . THR A 1 94 ? -2.075 10.964 9.722 1.00 83.19 94 THR A CA 1
ATOM 773 C C . THR A 1 94 ? -1.066 10.187 8.884 1.00 83.19 94 THR A C 1
ATOM 775 O O . THR A 1 94 ? -0.252 10.791 8.190 1.00 83.19 94 THR A O 1
ATOM 778 N N . ARG A 1 95 ? -1.145 8.849 8.860 1.00 83.94 95 ARG A N 1
ATOM 779 C CA . ARG A 1 95 ? -0.282 8.016 8.011 1.00 83.94 95 ARG A CA 1
ATOM 780 C C . ARG A 1 95 ? -0.476 8.332 6.530 1.00 83.94 95 ARG A C 1
ATOM 782 O O . ARG A 1 95 ? 0.508 8.528 5.825 1.00 83.94 95 ARG A O 1
ATOM 789 N N . ARG A 1 96 ? -1.728 8.418 6.064 1.00 83.88 96 ARG A N 1
ATOM 790 C CA . ARG A 1 96 ? -2.038 8.773 4.671 1.00 83.88 96 ARG A CA 1
ATOM 791 C C . ARG A 1 96 ? -1.502 10.159 4.314 1.00 83.88 96 ARG A C 1
ATOM 793 O O . ARG A 1 96 ? -0.913 10.308 3.251 1.00 83.88 96 ARG A O 1
ATOM 800 N N . SER A 1 97 ? -1.658 11.139 5.204 1.00 86.88 97 SER A N 1
ATOM 801 C CA . SER A 1 97 ? -1.126 12.493 5.016 1.00 86.88 97 SER A CA 1
ATOM 802 C C . SER A 1 97 ? 0.403 12.501 4.941 1.00 86.88 97 SER A C 1
ATOM 804 O O . SER A 1 97 ? 0.973 13.119 4.046 1.00 86.88 97 SER A O 1
ATOM 806 N N . ASN A 1 98 ? 1.074 11.774 5.838 1.00 88.50 98 ASN A N 1
ATOM 807 C CA . ASN A 1 98 ? 2.532 11.661 5.838 1.00 88.50 98 ASN A CA 1
ATOM 808 C C . ASN A 1 98 ? 3.042 10.998 4.555 1.00 88.50 98 ASN A C 1
ATOM 810 O O . ASN A 1 98 ? 3.956 11.520 3.923 1.00 88.50 98 ASN A O 1
ATOM 814 N N . TYR A 1 99 ? 2.423 9.897 4.124 1.00 87.00 99 TYR A N 1
ATOM 815 C CA . TYR A 1 99 ? 2.762 9.260 2.853 1.00 87.00 99 TYR A CA 1
ATOM 816 C C . TYR A 1 99 ? 2.511 10.183 1.665 1.00 87.00 99 TYR A C 1
ATOM 818 O O . TYR A 1 99 ? 3.393 10.330 0.828 1.00 87.00 99 TYR A O 1
ATOM 826 N N . SER A 1 100 ? 1.364 10.863 1.619 1.00 86.81 100 SER A N 1
ATOM 827 C CA . SER A 1 100 ? 1.064 11.821 0.552 1.00 86.81 100 SER A CA 1
ATOM 828 C C . SER A 1 100 ? 2.122 12.921 0.454 1.00 86.81 100 SER A C 1
ATOM 830 O O . SER A 1 100 ? 2.486 13.294 -0.653 1.00 86.81 100 SER A O 1
ATOM 832 N N . SER A 1 101 ? 2.622 13.415 1.592 1.00 89.06 101 SER A N 1
ATOM 833 C CA . SER A 1 101 ? 3.682 14.428 1.649 1.00 89.06 101 SER A CA 1
ATOM 834 C C . SER A 1 101 ? 5.035 13.894 1.161 1.00 89.06 101 SER A C 1
ATOM 836 O O . SER A 1 101 ? 5.741 14.567 0.414 1.00 89.06 101 SER A O 1
ATOM 838 N N . ILE A 1 102 ? 5.394 12.661 1.534 1.00 88.81 102 ILE A N 1
ATOM 839 C CA . ILE A 1 102 ? 6.640 12.025 1.083 1.00 88.81 102 ILE A CA 1
ATOM 840 C C . ILE A 1 102 ? 6.605 11.793 -0.431 1.00 88.81 102 ILE A C 1
ATOM 842 O O . ILE A 1 102 ? 7.528 12.203 -1.132 1.00 88.81 102 ILE A O 1
ATOM 846 N N . TYR A 1 103 ? 5.536 11.183 -0.945 1.00 86.12 103 TYR A N 1
ATOM 847 C CA . TYR A 1 103 ? 5.433 10.854 -2.368 1.00 86.12 103 TYR A CA 1
ATOM 848 C C . TYR A 1 103 ? 5.248 12.086 -3.256 1.00 86.12 103 TYR A C 1
ATOM 850 O O . TYR A 1 103 ? 5.697 12.070 -4.397 1.00 86.12 103 TYR A O 1
ATOM 858 N N . SER A 1 104 ? 4.643 13.171 -2.758 1.00 86.19 104 SER A N 1
ATOM 859 C CA . SER A 1 104 ? 4.589 14.424 -3.517 1.00 86.19 104 SER A CA 1
ATOM 860 C C . SER A 1 104 ? 5.956 15.108 -3.583 1.00 86.19 104 SER A C 1
ATOM 862 O O . SER A 1 104 ? 6.349 15.585 -4.647 1.00 86.19 104 SER A O 1
ATOM 864 N N . LYS A 1 105 ? 6.702 15.130 -2.470 1.00 90.62 105 LYS A N 1
ATOM 865 C CA . LYS A 1 105 ? 8.005 15.802 -2.379 1.00 90.62 105 LYS A CA 1
ATOM 866 C C . LYS A 1 105 ? 9.116 15.073 -3.139 1.00 90.62 105 LYS A C 1
ATOM 868 O O . LYS A 1 105 ? 9.969 15.734 -3.719 1.00 90.62 105 LYS A O 1
ATOM 873 N N . TYR A 1 106 ? 9.107 13.742 -3.130 1.00 89.12 106 TYR A N 1
ATOM 874 C CA . TYR A 1 106 ? 10.147 12.894 -3.730 1.00 89.12 106 TYR A CA 1
ATOM 875 C C . TYR A 1 106 ? 9.615 12.077 -4.915 1.00 89.12 106 TYR A C 1
ATOM 877 O O . TYR A 1 106 ? 9.981 10.917 -5.107 1.00 89.12 106 TYR A O 1
ATOM 885 N N . SER A 1 107 ? 8.707 12.669 -5.695 1.00 83.81 107 SER A N 1
ATOM 886 C CA . SER A 1 107 ? 8.009 11.982 -6.791 1.00 83.81 107 SER A CA 1
ATOM 887 C C . SER A 1 107 ? 8.945 11.433 -7.872 1.00 83.81 107 SER A C 1
ATOM 889 O O . SER A 1 107 ? 8.630 10.404 -8.461 1.00 83.81 107 SER A O 1
ATOM 891 N N . THR A 1 108 ? 10.107 12.059 -8.086 1.00 85.88 108 THR A N 1
ATOM 892 C CA . THR A 1 108 ? 11.114 11.632 -9.071 1.00 85.88 108 THR A CA 1
ATOM 893 C C . THR A 1 108 ? 12.051 10.535 -8.564 1.00 85.88 108 THR A C 1
ATOM 895 O O . THR A 1 108 ? 12.745 9.938 -9.370 1.00 85.88 108 THR A O 1
ATOM 898 N N . GLN A 1 109 ? 12.107 10.264 -7.252 1.00 87.44 109 GLN A N 1
ATOM 899 C CA . GLN A 1 109 ? 13.002 9.241 -6.680 1.00 87.44 109 GLN A CA 1
ATOM 900 C C . GLN A 1 109 ? 12.265 8.028 -6.110 1.00 87.44 109 GLN A C 1
ATOM 902 O O . GLN A 1 109 ? 12.889 7.007 -5.822 1.00 87.44 109 GLN A O 1
ATOM 907 N N . ILE A 1 110 ? 10.960 8.150 -5.862 1.00 86.19 110 ILE A N 1
ATOM 908 C CA . ILE A 1 110 ? 10.182 7.131 -5.161 1.00 86.19 110 ILE A CA 1
ATOM 909 C C . ILE A 1 110 ? 8.959 6.750 -5.994 1.00 86.19 110 ILE A C 1
ATOM 911 O O . ILE A 1 110 ? 8.203 7.608 -6.445 1.00 86.19 110 ILE A O 1
ATOM 915 N N . SER A 1 111 ? 8.722 5.444 -6.120 1.00 86.12 111 SER A N 1
ATOM 916 C CA . SER A 1 111 ? 7.498 4.878 -6.691 1.00 86.12 111 SER A CA 1
ATOM 917 C C . SER A 1 111 ? 6.710 4.092 -5.639 1.00 86.12 111 SER A C 1
ATOM 919 O O . SER A 1 111 ? 7.264 3.629 -4.639 1.00 86.12 111 SER A O 1
ATOM 921 N N . THR A 1 112 ? 5.399 3.949 -5.851 1.00 86.31 112 THR A N 1
ATOM 922 C CA . THR A 1 112 ? 4.507 3.178 -4.972 1.00 86.31 112 THR A CA 1
ATOM 923 C C . THR A 1 112 ? 3.962 1.942 -5.665 1.00 86.31 112 THR A C 1
ATOM 925 O O . THR A 1 112 ? 3.298 2.037 -6.693 1.00 86.31 112 THR A O 1
ATOM 928 N N . ALA A 1 113 ? 4.146 0.787 -5.029 1.00 88.06 113 ALA A N 1
ATOM 929 C CA . ALA A 1 113 ? 3.535 -0.471 -5.441 1.00 88.06 113 ALA A CA 1
ATOM 930 C C . ALA A 1 113 ? 2.326 -0.781 -4.541 1.00 88.06 113 ALA A C 1
ATOM 932 O O . ALA A 1 113 ? 2.434 -1.519 -3.562 1.00 88.06 113 ALA A O 1
ATOM 933 N N . THR A 1 114 ? 1.176 -0.158 -4.816 1.00 89.00 114 THR A N 1
ATOM 934 C CA . THR A 1 114 ? -0.061 -0.410 -4.055 1.00 89.00 114 THR A CA 1
ATOM 935 C C . THR A 1 114 ? -0.954 -1.415 -4.771 1.00 89.00 114 THR A C 1
ATOM 937 O O . THR A 1 114 ? -1.197 -1.283 -5.960 1.00 89.00 114 THR A O 1
ATOM 940 N N . ILE A 1 115 ? -1.538 -2.372 -4.046 1.00 90.38 115 ILE A N 1
ATOM 941 C CA . ILE A 1 115 ? -2.430 -3.402 -4.625 1.00 90.38 115 ILE A CA 1
ATOM 942 C C . ILE A 1 115 ? -3.663 -2.835 -5.361 1.00 90.38 115 ILE A C 1
ATOM 944 O O . ILE A 1 115 ? -4.299 -3.531 -6.144 1.00 90.38 115 ILE A O 1
ATOM 948 N N . TYR A 1 116 ? -3.990 -1.561 -5.133 1.00 89.94 116 TYR A N 1
ATOM 949 C CA . TYR A 1 116 ? -5.094 -0.855 -5.783 1.00 89.94 116 TYR A CA 1
ATOM 950 C C . TYR A 1 116 ? -4.736 -0.321 -7.179 1.00 89.94 116 TYR A C 1
ATOM 952 O O . TYR A 1 116 ? -5.635 -0.040 -7.969 1.00 89.94 116 TYR A O 1
ATOM 960 N N . LEU A 1 117 ? -3.443 -0.205 -7.507 1.00 91.25 117 LEU A N 1
ATOM 961 C CA . LEU A 1 117 ? -2.957 0.490 -8.701 1.00 91.25 117 LEU A CA 1
ATOM 962 C C . LEU A 1 117 ? -3.590 -0.038 -9.995 1.00 91.25 117 LEU A C 1
ATOM 964 O O . LEU A 1 117 ? -4.104 0.735 -10.798 1.00 91.25 117 LEU A O 1
ATOM 968 N N . LEU A 1 118 ? -3.579 -1.358 -10.182 1.00 92.81 118 LEU A N 1
ATOM 969 C CA . LEU A 1 118 ? -3.992 -2.018 -11.427 1.00 92.81 118 LEU A CA 1
ATOM 970 C C . LEU A 1 118 ? -5.444 -2.513 -11.409 1.00 92.81 118 LEU A C 1
ATOM 972 O O . LEU A 1 118 ? -5.887 -3.186 -12.338 1.00 92.81 118 LEU A O 1
ATOM 976 N N . ARG A 1 119 ? -6.222 -2.127 -10.393 1.00 90.81 119 ARG A N 1
ATOM 977 C CA . ARG A 1 119 ? -7.648 -2.453 -10.276 1.00 90.81 119 ARG A CA 1
ATOM 978 C C . ARG A 1 119 ? -8.491 -1.840 -11.400 1.00 90.81 119 ARG A C 1
ATOM 980 O O . ARG A 1 119 ? -9.464 -2.445 -11.842 1.00 90.81 119 ARG A O 1
ATOM 987 N N . CYS A 1 120 ? -8.092 -0.651 -11.858 1.00 88.75 120 CYS A N 1
ATOM 988 C CA . CYS A 1 120 ? -8.706 0.084 -12.966 1.00 88.75 120 CYS A CA 1
ATOM 989 C C . CYS A 1 120 ? -10.235 0.269 -12.829 1.00 88.75 120 CYS A C 1
ATOM 991 O O . CYS A 1 120 ? -10.955 0.221 -13.822 1.00 88.75 120 CYS A O 1
ATOM 993 N N . ASP A 1 121 ? -10.741 0.492 -11.609 1.00 85.62 121 ASP A N 1
ATOM 994 C CA . ASP A 1 121 ? -12.183 0.661 -11.321 1.00 85.62 121 ASP A CA 1
ATOM 995 C C . ASP A 1 121 ? -12.748 2.036 -11.743 1.00 85.62 121 ASP A C 1
ATOM 997 O O . ASP A 1 121 ? -13.925 2.338 -11.536 1.00 85.62 121 ASP A O 1
ATOM 1001 N N . ASN A 1 122 ? -11.920 2.890 -12.343 1.00 84.62 122 ASN A N 1
ATOM 1002 C CA . ASN A 1 122 ? -12.318 4.212 -12.813 1.00 84.62 122 ASN A CA 1
ATOM 1003 C C . ASN A 1 122 ? -13.113 4.115 -14.126 1.00 84.62 122 ASN A C 1
ATOM 1005 O O . ASN A 1 122 ? -12.902 3.204 -14.922 1.00 84.62 122 ASN A O 1
ATOM 1009 N N . LYS A 1 123 ? -13.968 5.110 -14.413 1.00 79.19 123 LYS A N 1
ATOM 1010 C CA . LYS A 1 123 ? -14.764 5.173 -15.662 1.00 79.19 123 LYS A CA 1
ATOM 1011 C C . LYS A 1 123 ? -13.916 5.091 -16.937 1.00 79.19 123 LYS A C 1
ATOM 1013 O O . LYS A 1 123 ? -14.404 4.655 -17.969 1.00 79.19 123 LYS A O 1
ATOM 1018 N N . GLU A 1 124 ? -12.663 5.523 -16.849 1.00 79.06 124 GLU A N 1
ATOM 1019 C CA . GLU A 1 124 ? -11.705 5.540 -17.956 1.00 79.06 124 GLU A CA 1
ATOM 1020 C C . GLU A 1 124 ? -10.931 4.219 -18.104 1.00 79.06 124 GLU A C 1
ATOM 1022 O O . GLU A 1 124 ? -10.150 4.078 -19.037 1.00 79.06 124 GLU A O 1
ATOM 1027 N N . GLY A 1 125 ? -11.096 3.262 -17.180 1.00 81.31 125 GLY A N 1
ATOM 1028 C CA . GLY A 1 125 ? -10.373 1.986 -17.200 1.00 81.31 125 GLY A CA 1
ATOM 1029 C C . GLY A 1 125 ? -8.859 2.109 -16.995 1.00 81.31 125 GLY A C 1
ATOM 1030 O O . GLY A 1 125 ? -8.130 1.163 -17.285 1.00 81.31 125 GLY A O 1
ATOM 1031 N N . LYS A 1 126 ? -8.388 3.262 -16.506 1.00 87.19 126 LYS A N 1
ATOM 1032 C CA . LYS A 1 126 ? -6.970 3.562 -16.279 1.00 87.19 126 LYS A CA 1
ATOM 1033 C C . LYS A 1 126 ? -6.510 3.122 -14.884 1.00 87.19 126 LYS A C 1
ATOM 1035 O O . LYS A 1 126 ? -7.312 3.192 -13.941 1.00 87.19 126 LYS A O 1
ATOM 1040 N N . PRO A 1 127 ? -5.232 2.735 -14.727 1.00 88.00 127 PRO A N 1
ATOM 1041 C CA . PRO A 1 127 ? -4.647 2.481 -13.417 1.00 88.00 127 PRO A CA 1
ATOM 1042 C C . PRO A 1 127 ? -4.699 3.714 -12.500 1.00 88.00 127 PRO A C 1
ATOM 1044 O O . PRO A 1 127 ? -4.616 4.861 -12.941 1.00 88.00 127 PRO A O 1
ATOM 1047 N N . GLU A 1 128 ? -4.886 3.475 -11.202 1.00 86.88 128 GLU A N 1
ATOM 1048 C CA . GLU A 1 128 ? -5.087 4.528 -10.203 1.00 86.88 128 GLU A CA 1
ATOM 1049 C C . GLU A 1 128 ? -3.810 5.363 -10.003 1.00 86.88 128 GLU A C 1
ATOM 1051 O O . GLU A 1 128 ? -2.713 4.821 -9.953 1.00 86.88 128 GLU A O 1
ATOM 1056 N N . ASN A 1 129 ? -3.939 6.684 -9.829 1.00 77.88 129 ASN A N 1
ATOM 1057 C CA . ASN A 1 129 ? -2.821 7.611 -9.569 1.00 77.88 129 ASN A CA 1
ATOM 1058 C C . ASN A 1 129 ? -1.693 7.615 -10.624 1.00 77.88 129 ASN A C 1
ATOM 1060 O O . ASN A 1 129 ? -0.580 8.047 -10.319 1.00 77.88 129 ASN A O 1
ATOM 1064 N N . GLN A 1 130 ? -1.966 7.164 -11.851 1.00 79.12 130 GLN A N 1
ATOM 1065 C CA . GLN A 1 130 ? -1.014 7.242 -12.957 1.00 79.12 130 GLN A CA 1
ATOM 1066 C C . GLN A 1 130 ? -1.281 8.489 -13.799 1.00 79.12 130 GLN A C 1
ATOM 1068 O O . GLN A 1 130 ? -2.224 8.546 -14.589 1.00 79.12 130 GLN A O 1
ATOM 1073 N N . ASN A 1 131 ? -0.434 9.499 -13.602 1.00 75.31 131 ASN A N 1
ATOM 1074 C CA . ASN A 1 131 ? -0.331 10.626 -14.524 1.00 75.31 131 ASN A CA 1
ATOM 1075 C C . ASN A 1 131 ? 0.336 10.141 -15.822 1.00 75.31 131 ASN A C 1
ATOM 1077 O O . ASN A 1 131 ? 1.102 9.183 -15.779 1.00 75.31 131 ASN A O 1
ATOM 1081 N N . GLU A 1 132 ? 0.048 10.787 -16.955 1.00 84.06 132 GLU A N 1
ATOM 1082 C CA . GLU A 1 132 ? 0.668 10.459 -18.257 1.00 84.06 132 GLU A CA 1
ATOM 1083 C C . GLU A 1 132 ? 0.421 9.005 -18.715 1.00 84.06 132 GLU A C 1
ATOM 1085 O O . GLU A 1 132 ? 1.212 8.408 -19.445 1.00 84.06 132 GLU A O 1
ATOM 1090 N N . TRP A 1 133 ? -0.724 8.428 -18.321 1.00 86.88 133 TRP A N 1
ATOM 1091 C CA . TRP A 1 133 ? -1.114 7.070 -18.718 1.00 86.88 133 TRP A CA 1
ATOM 1092 C C . TRP A 1 133 ? -1.028 6.842 -20.232 1.00 86.88 133 TRP A C 1
ATOM 1094 O O . TRP A 1 133 ? -0.607 5.772 -20.653 1.00 86.88 133 TRP A O 1
ATOM 1104 N N . ASP A 1 134 ? -1.351 7.847 -21.046 1.00 87.56 134 ASP A N 1
ATOM 1105 C CA . ASP A 1 134 ? -1.337 7.732 -22.506 1.00 87.56 134 ASP A CA 1
ATOM 1106 C C . ASP A 1 134 ? 0.070 7.438 -23.071 1.00 87.56 134 ASP A C 1
ATOM 1108 O O . ASP A 1 134 ? 0.198 6.827 -24.132 1.00 87.56 134 ASP A O 1
ATOM 1112 N N . GLU A 1 135 ? 1.140 7.846 -22.382 1.00 88.06 135 GLU A N 1
ATOM 1113 C CA . GLU A 1 135 ? 2.525 7.543 -22.768 1.00 88.06 135 GLU A CA 1
ATOM 1114 C C . GLU A 1 135 ? 2.928 6.143 -22.310 1.00 88.06 135 GLU A C 1
ATOM 1116 O O . GLU A 1 135 ? 3.442 5.342 -23.094 1.00 88.06 135 GLU A O 1
ATOM 1121 N N . ILE A 1 136 ? 2.584 5.803 -21.069 1.00 89.25 136 ILE A N 1
ATOM 1122 C CA . ILE A 1 136 ? 2.847 4.488 -20.477 1.00 89.25 136 ILE A CA 1
ATOM 1123 C C . ILE A 1 136 ? 2.105 3.386 -21.252 1.00 89.25 136 ILE A C 1
ATOM 1125 O O . ILE A 1 136 ? 2.661 2.313 -21.508 1.00 89.25 136 ILE A O 1
ATOM 1129 N N . GLN A 1 137 ? 0.865 3.643 -21.670 1.00 90.75 137 GLN A N 1
ATOM 1130 C CA . GLN A 1 137 ? 0.012 2.707 -22.402 1.00 90.75 137 GLN A CA 1
ATOM 1131 C C . GLN A 1 137 ? 0.582 2.363 -23.782 1.00 90.75 137 GLN A C 1
ATOM 1133 O O . GLN A 1 137 ? 0.474 1.217 -24.215 1.00 90.75 137 GLN A O 1
ATOM 1138 N N . LYS A 1 138 ? 1.246 3.303 -24.470 1.00 89.31 138 LYS A N 1
ATOM 1139 C CA . LYS A 1 138 ? 1.887 3.027 -25.774 1.00 89.31 138 LYS A CA 1
ATOM 1140 C C . LYS A 1 138 ? 2.937 1.921 -25.670 1.00 89.31 138 LYS A C 1
ATOM 1142 O O . LYS A 1 138 ? 3.111 1.146 -26.608 1.00 89.31 138 LYS A O 1
ATOM 1147 N N . ILE A 1 139 ? 3.614 1.843 -24.527 1.00 89.25 139 ILE A N 1
ATOM 1148 C CA . ILE A 1 139 ? 4.694 0.887 -24.268 1.00 89.25 139 ILE A CA 1
ATOM 1149 C C . ILE A 1 139 ? 4.144 -0.401 -23.646 1.00 89.25 139 ILE A C 1
ATOM 1151 O O . ILE A 1 139 ? 4.435 -1.503 -24.118 1.00 89.25 139 ILE A O 1
ATOM 1155 N N . THR A 1 140 ? 3.343 -0.270 -22.586 1.00 88.06 140 THR A N 1
ATOM 1156 C CA . THR A 1 140 ? 2.835 -1.404 -21.794 1.00 88.06 140 THR A CA 1
ATOM 1157 C C . THR A 1 140 ? 1.629 -2.102 -22.417 1.00 88.06 140 THR A C 1
ATOM 1159 O O . THR A 1 140 ? 1.348 -3.243 -22.043 1.00 88.06 140 THR A O 1
ATOM 1162 N N . LYS A 1 141 ? 0.985 -1.466 -23.407 1.00 89.56 141 LYS A N 1
ATOM 1163 C CA . LYS A 1 141 ? -0.308 -1.843 -23.996 1.00 89.56 141 LYS A CA 1
ATOM 1164 C C . LYS A 1 141 ? -1.436 -1.831 -22.959 1.00 89.56 141 LYS A C 1
ATOM 1166 O O . LYS A 1 141 ? -1.260 -1.433 -21.810 1.00 89.56 141 LYS A O 1
ATOM 1171 N N . ASP A 1 142 ? -2.621 -2.253 -23.386 1.00 89.25 142 ASP A N 1
ATOM 1172 C CA . ASP A 1 142 ? -3.758 -2.400 -22.486 1.00 89.25 142 ASP A CA 1
ATOM 1173 C C . ASP A 1 142 ? -3.495 -3.474 -21.433 1.00 89.25 142 ASP A C 1
ATOM 1175 O O . ASP A 1 142 ? -3.062 -4.589 -21.737 1.00 89.25 142 ASP A O 1
ATOM 1179 N N . ILE A 1 143 ? -3.811 -3.136 -20.182 1.00 91.38 143 ILE A N 1
ATOM 1180 C CA . ILE A 1 143 ? -3.712 -4.066 -19.061 1.00 91.38 143 ILE A CA 1
ATOM 1181 C C . ILE A 1 143 ? -4.748 -5.183 -19.266 1.00 91.38 143 ILE A C 1
ATOM 1183 O O . ILE A 1 143 ? -5.947 -4.885 -19.367 1.00 91.38 143 ILE A O 1
ATOM 1187 N N . PRO A 1 144 ? -4.328 -6.461 -19.287 1.00 92.44 144 PRO A N 1
ATOM 1188 C CA . PRO A 1 144 ? -5.241 -7.582 -19.451 1.00 92.44 144 PRO A CA 1
ATOM 1189 C C . PRO A 1 144 ? -6.303 -7.656 -18.348 1.00 92.44 144 PRO A C 1
ATOM 1191 O O . PRO A 1 144 ? -6.028 -7.397 -17.176 1.00 92.44 144 PRO A O 1
ATOM 1194 N N . GLU A 1 145 ? -7.516 -8.082 -18.704 1.00 91.31 145 GLU A N 1
ATOM 1195 C CA . GLU A 1 145 ? -8.651 -8.082 -17.771 1.00 91.31 145 GLU A CA 1
ATOM 1196 C C . GLU A 1 145 ? -8.434 -8.991 -16.553 1.00 91.31 145 GLU A C 1
ATOM 1198 O O . GLU A 1 145 ? -8.806 -8.640 -15.438 1.00 91.31 145 GLU A O 1
ATOM 1203 N N . TYR A 1 146 ? -7.756 -10.126 -16.726 1.00 91.06 146 TYR A N 1
ATOM 1204 C CA . TYR A 1 146 ? -7.472 -11.030 -15.611 1.00 91.06 146 TYR A CA 1
ATOM 1205 C C . TYR A 1 146 ? -6.488 -10.417 -14.592 1.00 91.06 146 TYR A C 1
ATOM 1207 O O . TYR A 1 146 ? -6.596 -10.715 -13.406 1.00 91.06 146 TYR A O 1
ATOM 1215 N N . ILE A 1 147 ? -5.569 -9.525 -15.005 1.00 93.88 147 ILE A N 1
ATOM 1216 C CA . ILE A 1 147 ? -4.704 -8.781 -14.069 1.00 93.88 147 ILE A CA 1
ATOM 1217 C C . ILE A 1 147 ? -5.573 -7.860 -13.217 1.00 93.88 147 ILE A C 1
ATOM 1219 O O . ILE A 1 147 ? -5.453 -7.856 -11.993 1.00 93.88 147 ILE A O 1
ATOM 1223 N N . LYS A 1 148 ? -6.508 -7.140 -13.849 1.00 93.94 148 LYS A N 1
ATOM 1224 C CA . LYS A 1 148 ? -7.454 -6.269 -13.138 1.00 93.94 148 LYS A CA 1
ATOM 1225 C C . LYS A 1 148 ? -8.313 -7.065 -12.160 1.00 93.94 148 LYS A C 1
ATOM 1227 O O . LYS A 1 148 ? -8.516 -6.618 -11.037 1.00 93.94 148 LYS A O 1
ATOM 1232 N N . GLN A 1 149 ? -8.790 -8.248 -12.551 1.00 93.38 149 GLN A N 1
ATOM 1233 C CA . GLN A 1 149 ? -9.562 -9.136 -11.675 1.00 93.38 149 GLN A CA 1
ATOM 1234 C C . GLN A 1 149 ? -8.747 -9.607 -10.466 1.00 93.38 149 GLN A C 1
ATOM 1236 O O . GLN A 1 149 ? -9.246 -9.536 -9.344 1.00 93.38 149 GLN A O 1
ATOM 1241 N N . ILE A 1 150 ? -7.489 -10.015 -10.664 1.00 93.88 150 ILE A N 1
ATOM 1242 C CA . ILE A 1 150 ? -6.588 -10.390 -9.564 1.00 93.88 150 ILE A CA 1
ATOM 1243 C C . ILE A 1 150 ? -6.354 -9.196 -8.634 1.00 93.88 150 ILE A C 1
ATOM 1245 O O . ILE A 1 150 ? -6.457 -9.348 -7.419 1.00 93.88 150 ILE A O 1
ATOM 1249 N N . SER A 1 151 ? -6.121 -7.997 -9.178 1.00 94.06 151 SER A N 1
ATOM 1250 C CA . SER A 1 151 ? -5.993 -6.778 -8.373 1.00 94.06 151 SER A CA 1
ATOM 1251 C C . SER A 1 151 ? -7.268 -6.438 -7.604 1.00 94.06 151 SER A C 1
ATOM 1253 O O . SER A 1 151 ? -7.182 -6.080 -6.434 1.00 94.06 151 SER A O 1
ATOM 1255 N N . LYS A 1 152 ? -8.458 -6.587 -8.205 1.00 93.88 152 LYS A N 1
ATOM 1256 C CA . LYS A 1 152 ? -9.748 -6.415 -7.508 1.00 93.88 152 LYS A CA 1
ATOM 1257 C C . LYS A 1 152 ? -9.903 -7.417 -6.372 1.00 93.88 152 LYS A C 1
ATOM 1259 O O . LYS A 1 152 ? -10.306 -7.033 -5.278 1.00 93.88 152 LYS A O 1
ATOM 1264 N N . TYR A 1 153 ? -9.561 -8.677 -6.620 1.00 93.00 153 TYR A N 1
ATOM 1265 C CA . TYR A 1 153 ? -9.642 -9.730 -5.618 1.00 93.00 153 TYR A CA 1
ATOM 1266 C C . TYR A 1 153 ? -8.679 -9.474 -4.455 1.00 93.00 153 TYR A C 1
ATOM 1268 O O . TYR A 1 153 ? -9.112 -9.429 -3.306 1.00 93.00 153 TYR A O 1
ATOM 1276 N N . ALA A 1 154 ? -7.412 -9.173 -4.745 1.00 92.62 154 ALA A N 1
ATOM 1277 C CA . ALA A 1 154 ? -6.418 -8.814 -3.738 1.00 92.62 154 ALA A CA 1
ATOM 1278 C C . ALA A 1 154 ? -6.814 -7.555 -2.943 1.00 92.62 154 ALA A C 1
ATOM 1280 O O . ALA A 1 154 ? -6.671 -7.521 -1.724 1.00 92.62 154 ALA A O 1
ATOM 1281 N N . ALA A 1 155 ? -7.359 -6.534 -3.612 1.00 91.38 155 ALA A N 1
ATOM 1282 C CA . ALA A 1 155 ? -7.837 -5.303 -2.982 1.00 91.38 155 ALA A CA 1
ATOM 1283 C C . ALA A 1 155 ? -9.103 -5.491 -2.128 1.00 91.38 155 ALA A C 1
ATOM 1285 O O . ALA A 1 155 ? -9.388 -4.643 -1.283 1.00 91.38 155 ALA A O 1
ATOM 1286 N N . SER A 1 156 ? -9.867 -6.566 -2.352 1.00 90.44 156 SER A N 1
ATOM 1287 C CA . SER A 1 156 ? -11.043 -6.907 -1.542 1.00 90.44 156 SER A CA 1
ATOM 1288 C C . SER A 1 156 ? -10.688 -7.562 -0.206 1.00 90.44 156 SER A C 1
ATOM 1290 O O . SER A 1 156 ? -11.555 -7.677 0.657 1.00 90.44 156 SER A O 1
ATOM 1292 N N . PHE A 1 157 ? -9.431 -7.985 -0.026 1.00 89.00 157 PHE A N 1
ATOM 1293 C CA . PHE A 1 157 ? -8.979 -8.606 1.211 1.00 89.00 157 PHE A CA 1
ATOM 1294 C C . PHE A 1 157 ? -8.861 -7.582 2.338 1.00 89.00 157 PHE A C 1
ATOM 1296 O O . PHE A 1 157 ? -8.265 -6.511 2.179 1.00 89.00 157 PHE A O 1
ATOM 1303 N N . ASP A 1 158 ? -9.397 -7.939 3.503 1.00 80.81 158 ASP A N 1
ATOM 1304 C CA . ASP A 1 158 ? -9.259 -7.121 4.697 1.00 80.81 158 ASP A CA 1
ATOM 1305 C C . ASP A 1 158 ? -7.786 -6.993 5.100 1.00 80.81 158 ASP A C 1
ATOM 1307 O O . ASP A 1 158 ? -6.957 -7.873 4.873 1.00 80.81 158 ASP A O 1
ATOM 1311 N N . THR A 1 159 ? -7.434 -5.880 5.745 1.00 70.81 159 THR A N 1
ATOM 1312 C CA . THR A 1 159 ? -6.054 -5.597 6.168 1.00 70.81 159 THR A CA 1
ATOM 1313 C C . THR A 1 159 ? -5.651 -6.401 7.411 1.00 70.81 159 THR A C 1
ATOM 1315 O O . THR A 1 159 ? -5.129 -5.846 8.382 1.00 70.81 159 THR A O 1
ATOM 1318 N N . THR A 1 160 ? -5.943 -7.698 7.423 1.00 78.06 160 THR A N 1
ATOM 1319 C CA . THR A 1 160 ? -5.582 -8.636 8.481 1.00 78.06 160 THR A CA 1
ATOM 1320 C C . THR A 1 160 ? -4.279 -9.337 8.129 1.00 78.06 160 THR A C 1
ATOM 1322 O O . THR A 1 160 ? -4.104 -9.832 7.023 1.00 78.06 160 THR A O 1
ATOM 1325 N N . LEU A 1 161 ? -3.361 -9.422 9.093 1.00 71.44 161 LEU A N 1
ATOM 1326 C CA . LEU A 1 161 ? -2.083 -10.124 8.916 1.00 71.44 161 LEU A CA 1
ATOM 1327 C C . LEU A 1 161 ? -2.259 -11.651 8.786 1.00 71.44 161 LEU A C 1
ATOM 1329 O O . LEU A 1 161 ? -1.362 -12.349 8.321 1.00 71.44 161 LEU A O 1
ATOM 1333 N N . TRP A 1 162 ? -3.400 -12.176 9.232 1.00 82.50 162 TRP A N 1
ATOM 1334 C CA . TRP A 1 162 ? -3.649 -13.604 9.375 1.00 82.50 162 TRP A CA 1
ATOM 1335 C C . TRP A 1 162 ? -4.580 -14.089 8.269 1.00 82.50 162 TRP A C 1
ATOM 1337 O O . TRP A 1 162 ? -5.728 -13.666 8.203 1.00 82.50 162 TRP A O 1
ATOM 1347 N N . PHE A 1 163 ? -4.088 -15.001 7.434 1.00 85.12 163 PHE A N 1
ATOM 1348 C CA . PHE A 1 163 ? -4.898 -15.693 6.434 1.00 85.12 163 PHE A CA 1
ATOM 1349 C C . PHE A 1 163 ? -5.568 -16.901 7.079 1.00 85.12 163 PHE A C 1
ATOM 1351 O O . PHE A 1 163 ? -4.876 -17.769 7.630 1.00 85.12 163 PHE A O 1
ATOM 1358 N N . SER A 1 164 ? -6.895 -16.974 7.001 1.00 86.06 164 SER A N 1
ATOM 1359 C CA . SER A 1 164 ? -7.622 -18.173 7.412 1.00 86.06 164 SER A CA 1
ATOM 1360 C C . SER A 1 164 ? -7.318 -19.336 6.458 1.00 86.06 164 SER A C 1
ATOM 1362 O O . SER A 1 164 ? -6.804 -19.153 5.351 1.00 86.06 164 SER A O 1
ATOM 1364 N N . ASN A 1 165 ? -7.635 -20.564 6.873 1.00 85.00 165 ASN A N 1
ATOM 1365 C CA . ASN A 1 165 ? -7.510 -21.713 5.972 1.00 85.00 165 ASN A CA 1
ATOM 1366 C C . ASN A 1 165 ? -8.425 -21.567 4.746 1.00 85.00 165 ASN A C 1
ATOM 1368 O O . ASN A 1 165 ? -8.046 -22.008 3.669 1.00 85.00 165 ASN A O 1
ATOM 1372 N N . GLU A 1 166 ? -9.576 -20.907 4.895 1.00 85.88 166 GLU A N 1
ATOM 1373 C CA . GLU A 1 166 ? -10.491 -20.610 3.790 1.00 85.88 166 GLU A CA 1
ATOM 1374 C C . GLU A 1 166 ? -9.885 -19.611 2.792 1.00 85.88 166 GLU A C 1
ATOM 1376 O O . GLU A 1 166 ? -9.996 -19.793 1.583 1.00 85.88 166 GLU A O 1
ATOM 1381 N N . ASP A 1 167 ? -9.176 -18.589 3.275 1.00 84.31 167 ASP A N 1
ATOM 1382 C CA . ASP A 1 167 ? -8.497 -17.620 2.402 1.00 84.31 167 ASP A CA 1
ATOM 1383 C C . ASP A 1 167 ? -7.387 -18.289 1.588 1.00 84.31 167 ASP A C 1
ATOM 1385 O O . ASP A 1 167 ? -7.189 -17.985 0.410 1.00 84.31 167 ASP A O 1
ATOM 1389 N N . LYS A 1 168 ? -6.673 -19.238 2.205 1.00 83.00 168 LYS A N 1
ATOM 1390 C CA . LYS A 1 168 ? -5.639 -20.026 1.528 1.00 83.00 168 LYS A CA 1
ATOM 1391 C C . LYS A 1 168 ? -6.237 -20.948 0.470 1.00 83.00 168 LYS A C 1
ATOM 1393 O O . LYS A 1 168 ? -5.731 -20.969 -0.644 1.00 83.00 168 LYS A O 1
ATOM 1398 N N . THR A 1 169 ? -7.323 -21.661 0.778 1.00 81.94 169 THR A N 1
ATOM 1399 C CA . THR A 1 169 ? -7.981 -22.551 -0.197 1.00 81.94 169 THR A CA 1
ATOM 1400 C C . THR A 1 169 ? -8.667 -21.799 -1.331 1.00 81.94 169 THR A C 1
ATOM 1402 O O . THR A 1 169 ? -8.882 -22.380 -2.389 1.00 81.94 169 THR A O 1
ATOM 1405 N N . LYS A 1 170 ? -9.001 -20.518 -1.142 1.00 85.88 170 LYS A N 1
ATOM 1406 C CA . LYS A 1 170 ? -9.503 -19.631 -2.202 1.00 85.88 170 LYS A CA 1
ATOM 1407 C C . LYS A 1 170 ? -8.393 -18.949 -3.016 1.00 85.88 170 LYS A C 1
ATOM 1409 O O . LYS A 1 170 ? -8.700 -18.240 -3.968 1.00 85.88 170 LYS A O 1
ATOM 1414 N N . GLY A 1 171 ? -7.120 -19.147 -2.662 1.00 87.88 171 GLY A N 1
ATOM 1415 C CA . GLY A 1 171 ? -5.980 -18.550 -3.366 1.00 87.88 171 GLY A CA 1
ATOM 1416 C C . GLY A 1 171 ? -5.770 -17.061 -3.090 1.00 87.88 171 GLY A C 1
ATOM 1417 O O . GLY A 1 171 ? -5.103 -16.383 -3.869 1.00 87.88 171 GLY A O 1
ATOM 1418 N N . MET A 1 172 ? -6.305 -16.533 -1.984 1.00 90.69 172 MET A N 1
ATOM 1419 C CA . MET A 1 172 ? -6.168 -15.117 -1.620 1.00 90.69 172 MET A CA 1
ATOM 1420 C C . MET A 1 172 ? -4.716 -14.706 -1.401 1.00 90.69 172 MET A C 1
ATOM 1422 O O . MET A 1 172 ? -4.282 -13.667 -1.894 1.00 90.69 172 MET A O 1
ATOM 1426 N N . LEU A 1 173 ? -3.947 -15.538 -0.697 1.00 89.88 173 LEU A N 1
ATOM 1427 C CA . LEU A 1 173 ? -2.531 -15.271 -0.456 1.00 89.88 173 LEU A CA 1
ATOM 1428 C C . LEU A 1 173 ? -1.743 -15.219 -1.772 1.00 89.88 173 LEU A C 1
ATOM 1430 O O . LEU A 1 173 ? -0.999 -14.269 -2.004 1.00 89.88 173 LEU A O 1
ATOM 1434 N N . ASP A 1 174 ? -1.951 -16.203 -2.646 1.00 91.75 174 ASP A N 1
ATOM 1435 C CA . ASP A 1 174 ? -1.266 -16.290 -3.937 1.00 91.75 174 ASP A CA 1
ATOM 1436 C C . ASP A 1 174 ? -1.630 -15.103 -4.834 1.00 91.75 174 ASP A C 1
ATOM 1438 O O . ASP A 1 174 ? -0.756 -14.493 -5.450 1.00 91.75 174 ASP A O 1
ATOM 1442 N N . ALA A 1 175 ? -2.915 -14.734 -4.878 1.00 92.75 175 ALA A N 1
ATOM 1443 C CA . ALA A 1 175 ? -3.394 -13.572 -5.617 1.00 92.75 175 ALA A CA 1
ATOM 1444 C C . ALA A 1 175 ? -2.816 -12.257 -5.074 1.00 92.75 175 ALA A C 1
ATOM 1446 O O . ALA A 1 175 ? -2.448 -11.386 -5.861 1.00 92.75 175 ALA A O 1
ATOM 1447 N N . LEU A 1 176 ? -2.695 -12.110 -3.751 1.00 92.56 176 LEU A N 1
ATOM 1448 C CA . LEU A 1 176 ? -2.107 -10.926 -3.126 1.00 92.56 176 LEU A CA 1
ATOM 1449 C C . LEU A 1 176 ? -0.613 -10.798 -3.448 1.00 92.56 176 LEU A C 1
ATOM 1451 O O . LEU A 1 176 ? -0.152 -9.702 -3.770 1.00 92.56 176 LEU A O 1
ATOM 1455 N N . ILE A 1 177 ? 0.131 -11.908 -3.395 1.00 92.19 177 ILE A N 1
ATOM 1456 C CA . ILE A 1 177 ? 1.555 -11.935 -3.751 1.00 92.19 177 ILE A CA 1
ATOM 1457 C C . ILE A 1 177 ? 1.724 -11.583 -5.228 1.00 92.19 177 ILE A C 1
ATOM 1459 O O . ILE A 1 177 ? 2.430 -10.625 -5.535 1.00 92.19 177 ILE A O 1
ATOM 1463 N N . ALA A 1 178 ? 1.021 -12.284 -6.123 1.00 93.94 178 ALA A N 1
ATOM 1464 C CA . ALA A 1 178 ? 1.061 -12.009 -7.557 1.00 93.94 178 ALA A CA 1
ATOM 1465 C C . ALA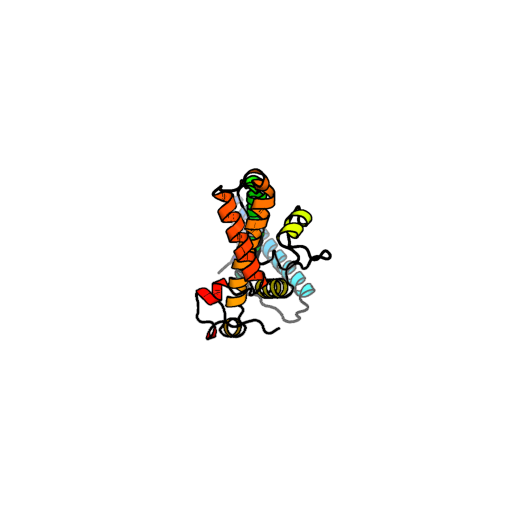 A 1 178 ? 0.710 -10.543 -7.853 1.00 93.94 178 ALA A C 1
ATOM 1467 O O . ALA A 1 178 ? 1.432 -9.870 -8.589 1.00 93.94 178 ALA A O 1
ATOM 1468 N N . CYS A 1 179 ? -0.336 -10.014 -7.203 1.00 95.31 179 CYS A N 1
ATOM 1469 C CA . CYS A 1 179 ? -0.722 -8.612 -7.315 1.00 95.31 179 CYS A CA 1
ATOM 1470 C C . CYS A 1 179 ? 0.394 -7.654 -6.917 1.00 95.31 179 CYS A C 1
ATOM 1472 O O . CYS A 1 179 ? 0.625 -6.674 -7.625 1.00 95.31 179 CYS A O 1
ATOM 1474 N N . GLY A 1 180 ? 1.097 -7.919 -5.817 1.00 93.94 180 GLY A N 1
ATOM 1475 C CA . GLY A 1 180 ? 2.250 -7.121 -5.415 1.00 93.94 180 GLY A CA 1
ATOM 1476 C C . GLY A 1 180 ? 3.361 -7.131 -6.467 1.00 93.94 180 GLY A C 1
ATOM 1477 O O . GLY A 1 180 ? 3.910 -6.078 -6.783 1.00 93.94 180 GLY A O 1
ATOM 1478 N N . GLU A 1 181 ? 3.653 -8.291 -7.051 1.00 94.31 181 GLU A N 1
ATOM 1479 C CA . GLU A 1 181 ? 4.759 -8.475 -7.996 1.00 94.31 181 GLU A CA 1
ATOM 1480 C C . GLU A 1 181 ? 4.541 -7.771 -9.328 1.00 94.31 181 GLU A C 1
ATOM 1482 O O . GLU A 1 181 ? 5.367 -6.947 -9.737 1.00 94.31 181 GLU A O 1
ATOM 1487 N N . PHE A 1 182 ? 3.415 -8.040 -9.992 1.00 95.38 182 PHE A N 1
ATOM 1488 C CA . PHE A 1 182 ? 3.140 -7.396 -11.271 1.00 95.38 182 PHE A CA 1
ATOM 1489 C C . PHE A 1 182 ? 2.893 -5.890 -11.090 1.00 95.38 182 PHE A C 1
ATOM 1491 O O . PHE A 1 182 ? 3.236 -5.101 -11.970 1.00 95.38 182 PHE A O 1
ATOM 1498 N N . THR A 1 183 ? 2.363 -5.462 -9.936 1.00 95.38 183 THR A N 1
ATOM 1499 C CA . THR A 1 183 ? 2.176 -4.036 -9.640 1.00 95.38 183 THR A CA 1
ATOM 1500 C C . THR A 1 183 ? 3.506 -3.338 -9.405 1.00 95.38 183 THR A C 1
ATOM 1502 O O . THR A 1 183 ? 3.700 -2.236 -9.911 1.00 95.38 183 THR A O 1
ATOM 1505 N N . ALA A 1 184 ? 4.438 -3.966 -8.684 1.00 94.69 184 ALA A N 1
ATOM 1506 C CA . ALA A 1 184 ? 5.783 -3.432 -8.504 1.00 94.69 184 ALA A CA 1
ATOM 1507 C C . ALA A 1 184 ? 6.490 -3.272 -9.857 1.00 94.69 184 ALA A C 1
ATOM 1509 O O . ALA A 1 184 ? 6.986 -2.185 -10.157 1.00 94.69 184 ALA A O 1
ATOM 1510 N N . CYS A 1 185 ? 6.436 -4.307 -10.703 1.00 94.88 185 CYS A N 1
ATOM 1511 C CA . CYS A 1 185 ? 6.974 -4.289 -12.065 1.00 94.88 185 CYS A CA 1
ATOM 1512 C C . CYS A 1 185 ? 6.402 -3.126 -12.889 1.00 94.88 185 CYS A C 1
ATOM 1514 O O . CYS A 1 185 ? 7.148 -2.311 -13.432 1.00 94.88 185 CYS A O 1
ATOM 1516 N N . PHE A 1 186 ? 5.075 -2.998 -12.929 1.00 95.00 186 PHE A N 1
ATOM 1517 C CA . PHE A 1 186 ? 4.403 -1.919 -13.648 1.00 95.00 186 PHE A CA 1
ATOM 1518 C C . PHE A 1 186 ? 4.730 -0.534 -13.071 1.00 95.00 186 PHE A C 1
ATOM 1520 O O . PHE A 1 186 ? 5.010 0.399 -13.820 1.00 95.00 186 PHE A O 1
ATOM 1527 N N . SER A 1 187 ? 4.746 -0.392 -11.742 1.00 93.75 187 SER A N 1
ATOM 1528 C CA . SER A 1 187 ? 5.052 0.879 -11.075 1.00 93.75 187 SER A CA 1
ATOM 1529 C C . SER A 1 187 ? 6.480 1.357 -11.344 1.00 93.75 187 SER A C 1
ATOM 1531 O O . SER A 1 187 ? 6.720 2.564 -11.372 1.00 93.75 187 SER A O 1
ATOM 1533 N N . LEU A 1 188 ? 7.418 0.428 -11.562 1.00 93.44 188 LEU A N 1
ATOM 1534 C CA . LEU A 1 188 ? 8.788 0.741 -11.947 1.00 93.44 188 LEU A CA 1
ATOM 1535 C C . LEU A 1 188 ? 8.860 1.196 -13.408 1.00 93.44 188 LEU A C 1
ATOM 1537 O O . LEU A 1 188 ? 9.482 2.217 -13.679 1.00 93.44 188 LEU A O 1
ATOM 1541 N N . ILE A 1 189 ? 8.179 0.504 -14.329 1.00 93.00 189 ILE A N 1
ATOM 1542 C CA . ILE A 1 189 ? 8.093 0.915 -15.743 1.00 93.00 189 ILE A CA 1
ATOM 1543 C C . ILE A 1 189 ? 7.518 2.328 -15.853 1.00 93.00 189 ILE A C 1
ATOM 1545 O O . ILE A 1 189 ? 8.129 3.192 -16.476 1.00 93.00 189 ILE A O 1
ATOM 1549 N N . ALA A 1 190 ? 6.380 2.575 -15.200 1.00 92.62 190 ALA A N 1
ATOM 1550 C CA . ALA A 1 190 ? 5.735 3.883 -15.180 1.00 92.62 190 ALA A CA 1
ATOM 1551 C C . ALA A 1 190 ? 6.663 4.976 -14.623 1.00 92.62 190 ALA A C 1
ATOM 1553 O O . ALA A 1 190 ? 6.722 6.074 -15.165 1.00 92.62 190 ALA A O 1
ATOM 1554 N N . HIS A 1 191 ? 7.422 4.670 -13.566 1.00 92.19 191 HIS A N 1
ATOM 1555 C CA . HIS A 1 191 ? 8.369 5.609 -12.968 1.00 92.19 191 HIS A CA 1
ATOM 1556 C C . HIS A 1 191 ? 9.552 5.930 -13.894 1.00 92.19 191 HIS A C 1
ATOM 1558 O O . HIS A 1 191 ? 9.929 7.094 -14.015 1.00 92.19 191 HIS A O 1
ATOM 1564 N N . LEU A 1 192 ? 10.107 4.918 -14.572 1.00 91.75 192 LEU A N 1
ATOM 1565 C CA . LEU A 1 192 ? 11.214 5.091 -15.515 1.00 91.75 192 LEU A CA 1
ATOM 1566 C C . LEU A 1 192 ? 10.805 5.932 -16.725 1.00 91.75 192 LEU A C 1
ATOM 1568 O O . LEU A 1 192 ? 11.512 6.875 -17.058 1.00 91.75 192 LEU A O 1
ATOM 1572 N N . ILE A 1 193 ? 9.651 5.639 -17.329 1.00 90.75 193 ILE A N 1
ATOM 1573 C CA . ILE A 1 193 ? 9.123 6.404 -18.472 1.00 90.75 193 ILE A CA 1
ATOM 1574 C C . ILE A 1 193 ? 8.875 7.859 -18.069 1.00 90.75 193 ILE A C 1
ATOM 1576 O O . ILE A 1 193 ? 9.217 8.781 -18.793 1.00 90.75 193 ILE A O 1
ATOM 1580 N N . ARG A 1 194 ? 8.309 8.082 -16.883 1.00 89.06 194 ARG A N 1
ATOM 1581 C CA . ARG A 1 194 ? 7.905 9.423 -16.464 1.00 89.06 194 ARG A CA 1
ATOM 1582 C C . ARG A 1 194 ? 9.065 10.348 -16.098 1.00 89.06 194 ARG A C 1
ATOM 1584 O O . ARG A 1 194 ? 8.986 11.550 -16.322 1.00 89.06 194 ARG A O 1
ATOM 1591 N N . PHE A 1 195 ? 10.109 9.819 -15.462 1.00 89.38 195 PHE A N 1
ATOM 1592 C CA . PHE A 1 195 ? 11.160 10.656 -14.868 1.00 89.38 195 PHE A CA 1
ATOM 1593 C C . PHE A 1 195 ? 12.556 10.424 -15.432 1.00 89.38 195 PHE A C 1
ATOM 1595 O O . PHE A 1 195 ? 13.435 11.248 -15.193 1.00 89.38 195 PHE A O 1
ATOM 1602 N N . HIS A 1 196 ? 12.767 9.332 -16.165 1.00 87.12 196 HIS A N 1
ATOM 1603 C CA . HIS A 1 196 ? 14.090 8.908 -16.607 1.00 87.12 196 HIS A CA 1
ATOM 1604 C C . HIS A 1 196 ? 14.146 8.513 -18.088 1.00 87.12 196 HIS A C 1
ATOM 1606 O O . HIS A 1 196 ? 15.128 7.901 -18.496 1.00 87.12 196 HIS A O 1
ATOM 1612 N N . ASP A 1 197 ? 13.150 8.862 -18.910 1.00 84.94 197 ASP A N 1
ATOM 1613 C CA . ASP A 1 197 ? 13.131 8.495 -20.337 1.00 84.94 197 ASP A CA 1
ATOM 1614 C C . ASP A 1 197 ? 14.403 8.954 -21.073 1.00 84.94 197 ASP A C 1
ATOM 1616 O O . ASP A 1 197 ? 15.043 8.178 -21.780 1.00 84.94 197 ASP A O 1
ATOM 1620 N N . GLU A 1 198 ? 14.866 10.178 -20.797 1.00 85.00 198 GLU A N 1
ATOM 1621 C CA . GLU A 1 198 ? 16.102 10.736 -21.368 1.00 85.00 198 GLU A CA 1
ATOM 1622 C C . GLU A 1 198 ? 17.387 10.024 -20.889 1.00 85.00 198 GLU A C 1
ATOM 1624 O O . GLU A 1 198 ? 18.419 10.035 -21.575 1.00 85.00 198 GLU A O 1
ATOM 1629 N N . ASP A 1 199 ? 17.337 9.381 -19.717 1.00 86.25 199 ASP A N 1
ATOM 1630 C CA . ASP A 1 199 ? 18.453 8.639 -19.125 1.00 86.25 199 ASP A CA 1
ATOM 1631 C C . ASP A 1 199 ? 18.555 7.203 -19.676 1.00 86.25 199 ASP A C 1
ATOM 1633 O O . ASP A 1 199 ? 19.599 6.549 -19.534 1.00 86.25 199 ASP A O 1
ATOM 1637 N N . ILE A 1 200 ? 17.504 6.697 -20.337 1.00 85.06 200 ILE A N 1
ATOM 1638 C CA . ILE A 1 200 ? 17.459 5.362 -20.950 1.00 85.06 200 ILE A CA 1
ATOM 1639 C C . ILE A 1 200 ? 18.246 5.384 -22.269 1.00 85.06 200 ILE A C 1
ATOM 1641 O O . ILE A 1 200 ? 17.716 5.437 -23.376 1.00 85.06 200 ILE A O 1
ATOM 1645 N N . LYS A 1 201 ? 19.575 5.333 -22.151 1.00 87.44 201 LYS A N 1
ATOM 1646 C CA . LYS A 1 201 ? 20.488 5.283 -23.301 1.00 87.44 201 LYS A CA 1
ATOM 1647 C C . LYS A 1 201 ? 20.807 3.838 -23.698 1.00 87.44 201 LYS A C 1
ATOM 1649 O O . LYS A 1 201 ? 21.113 3.029 -22.813 1.00 87.44 201 LYS A O 1
ATOM 1654 N N . PRO A 1 202 ? 20.820 3.497 -25.003 1.00 85.44 202 PRO A N 1
ATOM 1655 C CA . PRO A 1 202 ? 21.207 2.168 -25.469 1.00 85.44 202 PRO A CA 1
ATOM 1656 C C . PRO A 1 202 ? 22.570 1.740 -24.908 1.00 85.44 202 PRO A C 1
ATOM 1658 O O . PRO A 1 202 ? 23.549 2.477 -25.001 1.00 85.44 202 PRO A O 1
ATOM 1661 N N . GLY A 1 203 ? 22.627 0.552 -24.302 1.00 83.69 203 GLY A N 1
ATOM 1662 C CA . GLY A 1 203 ? 23.840 0.010 -23.672 1.00 83.69 203 GLY A CA 1
ATOM 1663 C C . GLY A 1 203 ? 24.123 0.494 -22.241 1.00 83.69 203 GLY A C 1
ATOM 1664 O O . GLY A 1 203 ? 25.064 0.005 -21.620 1.00 83.69 203 GLY A O 1
ATOM 1665 N N . GLY A 1 204 ? 23.318 1.408 -21.689 1.00 89.31 204 GLY A N 1
ATOM 1666 C CA . GLY A 1 204 ? 23.405 1.821 -20.285 1.00 89.31 204 GLY A CA 1
ATOM 1667 C C . GLY A 1 204 ? 22.777 0.816 -19.309 1.00 89.31 204 GLY A C 1
ATOM 1668 O O . GLY A 1 204 ? 21.921 0.013 -19.681 1.00 89.31 204 GLY A O 1
ATOM 1669 N N . VAL A 1 205 ? 23.154 0.906 -18.028 1.00 89.44 205 VAL A N 1
ATOM 1670 C CA . VAL A 1 205 ? 22.589 0.072 -16.942 1.00 89.44 205 VAL A CA 1
ATOM 1671 C C . VAL A 1 205 ? 21.084 0.297 -16.786 1.00 89.44 205 VAL A C 1
ATOM 1673 O O . VAL A 1 205 ? 20.325 -0.645 -16.591 1.00 89.44 205 VAL A O 1
ATOM 1676 N N . LEU A 1 206 ? 20.625 1.544 -16.912 1.00 90.12 206 LEU A N 1
ATOM 1677 C CA . LEU A 1 206 ? 19.199 1.844 -16.803 1.00 90.12 206 LEU A CA 1
ATOM 1678 C C . LEU A 1 206 ? 18.395 1.220 -17.950 1.00 90.12 206 LEU A C 1
ATOM 1680 O O . LEU A 1 206 ? 17.294 0.724 -17.737 1.00 90.12 206 LEU A O 1
ATOM 1684 N N . ASN A 1 207 ? 18.983 1.165 -19.147 1.00 91.31 207 ASN A N 1
ATOM 1685 C CA . ASN A 1 207 ? 18.370 0.531 -20.305 1.00 91.31 207 ASN A CA 1
ATOM 1686 C C . ASN A 1 207 ? 18.262 -0.992 -20.150 1.00 91.31 207 ASN A C 1
ATOM 1688 O O . ASN A 1 207 ? 17.245 -1.559 -20.538 1.00 91.31 207 ASN A O 1
ATOM 1692 N N . SER A 1 208 ? 19.247 -1.665 -19.543 1.00 91.94 208 SER A N 1
ATOM 1693 C CA . SER A 1 208 ? 19.114 -3.103 -19.265 1.00 91.94 208 SER A CA 1
ATOM 1694 C C . SER A 1 208 ? 18.031 -3.383 -18.221 1.00 91.94 208 SER A C 1
ATOM 1696 O O . SER A 1 208 ? 17.223 -4.287 -18.417 1.00 91.94 208 SER A O 1
ATOM 1698 N N . ILE A 1 209 ? 17.945 -2.571 -17.161 1.00 92.81 209 ILE A N 1
ATOM 1699 C CA . ILE A 1 209 ? 16.864 -2.664 -16.166 1.00 92.81 209 ILE A CA 1
ATOM 1700 C C . ILE A 1 209 ? 15.506 -2.445 -16.836 1.00 92.81 209 ILE A C 1
ATOM 1702 O O . ILE A 1 209 ? 14.578 -3.224 -16.615 1.00 92.81 209 ILE A O 1
ATOM 1706 N N . TYR A 1 210 ? 15.390 -1.420 -17.676 1.00 93.50 210 TYR A N 1
ATOM 1707 C CA . TYR A 1 210 ? 14.160 -1.102 -18.390 1.00 93.50 210 TYR A CA 1
ATOM 1708 C C . TYR A 1 210 ? 13.707 -2.253 -19.300 1.00 93.50 210 TYR A C 1
ATOM 1710 O O . TYR A 1 210 ? 12.565 -2.700 -19.193 1.00 93.50 210 TYR A O 1
ATOM 1718 N N . ILE A 1 211 ? 14.611 -2.800 -20.122 1.00 93.44 211 ILE A N 1
ATOM 1719 C CA . ILE A 1 211 ? 14.322 -3.945 -21.002 1.00 93.44 211 ILE A CA 1
ATOM 1720 C C . ILE A 1 211 ? 13.896 -5.170 -20.186 1.00 93.44 211 ILE A C 1
ATOM 1722 O O . ILE A 1 211 ? 12.844 -5.742 -20.465 1.00 93.44 211 ILE A O 1
ATOM 1726 N N . ASN A 1 212 ? 14.646 -5.524 -19.138 1.00 94.31 212 ASN A N 1
ATOM 1727 C CA . ASN A 1 212 ? 14.320 -6.663 -18.276 1.00 94.31 212 ASN A CA 1
ATOM 1728 C C . ASN A 1 212 ? 12.945 -6.497 -17.616 1.00 94.31 212 ASN A C 1
ATOM 1730 O O . ASN A 1 212 ? 12.174 -7.450 -17.522 1.00 94.31 212 ASN A O 1
ATOM 1734 N N . THR A 1 213 ? 12.612 -5.281 -17.178 1.00 94.19 213 THR A N 1
ATOM 1735 C CA . THR A 1 213 ? 11.317 -5.004 -16.546 1.00 94.19 213 THR A CA 1
ATOM 1736 C C . THR A 1 213 ? 10.177 -5.101 -17.564 1.00 94.19 213 THR A C 1
ATOM 1738 O O . THR A 1 213 ? 9.118 -5.641 -17.250 1.00 94.19 213 THR A O 1
ATOM 1741 N N . LEU A 1 214 ? 10.385 -4.652 -18.806 1.00 94.69 214 LEU A N 1
ATOM 1742 C CA . LEU A 1 214 ? 9.406 -4.813 -19.886 1.00 94.69 214 LEU A CA 1
ATOM 1743 C C . LEU A 1 214 ? 9.195 -6.276 -20.284 1.00 94.69 214 LEU A C 1
ATOM 1745 O O . LEU A 1 214 ? 8.063 -6.679 -20.551 1.00 94.69 214 LEU A O 1
ATOM 1749 N N . GLU A 1 215 ? 10.257 -7.076 -20.338 1.00 94.88 215 GLU A N 1
ATOM 1750 C CA . GLU A 1 215 ? 10.151 -8.517 -20.586 1.00 94.88 215 GLU A CA 1
ATOM 1751 C C . GLU A 1 215 ? 9.393 -9.214 -19.460 1.00 94.88 215 GLU A C 1
ATOM 1753 O O . GLU A 1 215 ? 8.451 -9.962 -19.723 1.00 94.88 215 GLU A O 1
ATOM 1758 N N . LEU A 1 216 ? 9.717 -8.886 -18.210 1.00 95.06 216 LEU A N 1
ATOM 1759 C CA . LEU A 1 216 ? 9.013 -9.408 -17.047 1.00 95.06 216 LEU A CA 1
ATOM 1760 C C . LEU A 1 216 ? 7.526 -9.017 -17.059 1.00 95.06 216 LEU A C 1
ATOM 1762 O O . LEU A 1 216 ? 6.663 -9.853 -16.789 1.00 95.06 216 LEU A O 1
ATOM 1766 N N . TRP A 1 217 ? 7.202 -7.780 -17.448 1.00 95.62 217 TRP A N 1
ATOM 1767 C CA . TRP A 1 217 ? 5.818 -7.344 -17.633 1.00 95.62 217 TRP A CA 1
ATOM 1768 C C . TRP A 1 217 ? 5.088 -8.178 -18.689 1.00 95.62 217 TRP A C 1
ATOM 1770 O O . TRP A 1 217 ? 3.960 -8.606 -18.455 1.00 95.62 217 TRP A O 1
ATOM 1780 N N . ARG A 1 218 ? 5.732 -8.495 -19.819 1.00 94.62 218 ARG A N 1
ATOM 1781 C CA . ARG A 1 218 ? 5.147 -9.381 -20.845 1.00 94.62 218 ARG A CA 1
ATOM 1782 C C . ARG A 1 218 ? 4.890 -10.790 -20.310 1.0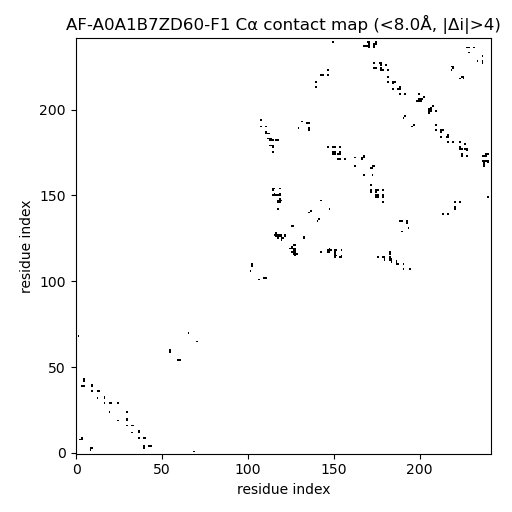0 94.62 218 ARG A C 1
ATOM 1784 O O . ARG A 1 218 ? 3.861 -11.382 -20.647 1.00 94.62 218 ARG A O 1
ATOM 1791 N N . SER A 1 219 ? 5.776 -11.306 -19.458 1.00 94.38 219 SER A N 1
ATOM 1792 C CA . SER A 1 219 ? 5.576 -12.587 -18.773 1.00 94.38 219 SER A CA 1
ATOM 1793 C C . SER A 1 219 ? 4.370 -12.535 -17.836 1.00 94.38 219 SER A C 1
ATOM 1795 O O . SER A 1 219 ? 3.524 -13.425 -17.905 1.00 94.38 219 SER A O 1
ATOM 1797 N N . PHE A 1 220 ? 4.202 -11.460 -17.058 1.00 94.38 220 PHE A N 1
ATOM 1798 C CA . PHE A 1 220 ? 3.001 -11.254 -16.237 1.00 94.38 220 PHE A CA 1
ATOM 1799 C C . PHE A 1 220 ? 1.723 -11.104 -17.069 1.00 94.38 220 PHE A C 1
ATOM 1801 O O . PHE A 1 220 ? 0.682 -11.646 -16.698 1.00 94.38 220 PHE A O 1
ATOM 1808 N N . CYS A 1 221 ? 1.810 -10.441 -18.226 1.00 92.06 221 CYS A N 1
ATOM 1809 C CA . CYS A 1 221 ? 0.730 -10.349 -19.208 1.00 92.06 221 CYS A CA 1
ATOM 1810 C C . CYS A 1 221 ? 0.420 -11.674 -19.930 1.00 92.06 221 CYS A C 1
ATOM 1812 O O . CYS A 1 221 ? -0.537 -11.734 -20.710 1.00 92.06 221 CYS A O 1
ATOM 1814 N N . SER A 1 222 ? 1.181 -12.736 -19.678 1.00 92.12 222 SER A N 1
ATOM 1815 C CA . SER A 1 222 ? 0.871 -14.088 -20.151 1.00 92.12 222 SER A CA 1
ATOM 1816 C C . SER A 1 222 ? 0.422 -14.982 -18.994 1.00 92.12 222 SER A C 1
ATOM 1818 O O . SER A 1 222 ? -0.567 -15.705 -19.108 1.00 92.12 222 SER A O 1
ATOM 1820 N N . ASN A 1 223 ? 1.121 -14.896 -17.862 1.00 91.94 223 ASN A N 1
ATOM 1821 C CA . ASN A 1 223 ? 0.819 -15.589 -16.620 1.00 91.94 223 ASN A CA 1
ATOM 1822 C C . ASN A 1 223 ? 1.046 -14.641 -15.422 1.00 91.94 223 ASN A C 1
ATOM 1824 O O . ASN A 1 223 ? 2.193 -14.382 -15.059 1.00 91.94 223 ASN A O 1
ATOM 1828 N N . PRO A 1 224 ? -0.010 -14.172 -14.737 1.00 91.81 224 PRO A N 1
ATOM 1829 C CA . PRO A 1 224 ? 0.133 -13.239 -13.617 1.00 91.81 224 PRO A CA 1
ATOM 1830 C C . PRO A 1 224 ? 0.843 -13.861 -12.403 1.00 91.81 224 PRO A C 1
ATOM 1832 O O . PRO A 1 224 ? 1.376 -13.132 -11.574 1.00 91.81 224 PRO A O 1
ATOM 1835 N N . TYR A 1 225 ? 0.898 -15.194 -12.316 1.00 91.88 225 TYR A N 1
ATOM 1836 C CA . TYR A 1 225 ? 1.582 -15.938 -11.255 1.00 91.88 225 TYR A CA 1
ATOM 1837 C C . TYR A 1 225 ? 3.011 -16.359 -11.642 1.00 91.88 225 TYR A C 1
ATOM 1839 O O . TYR A 1 225 ? 3.580 -17.223 -10.982 1.00 91.88 225 TYR A O 1
ATOM 1847 N N . TYR A 1 226 ? 3.593 -15.780 -12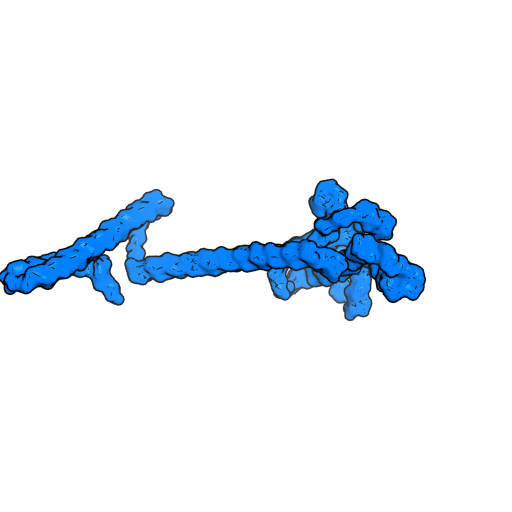.700 1.00 91.62 226 TYR A N 1
ATOM 1848 C CA . TYR A 1 226 ? 4.883 -16.186 -13.276 1.00 91.62 226 TYR A CA 1
ATOM 1849 C C . TYR A 1 226 ? 6.016 -16.346 -12.240 1.00 91.62 226 TYR A C 1
ATOM 1851 O O . TYR A 1 226 ? 6.601 -17.422 -12.121 1.00 91.62 226 TYR A O 1
ATOM 1859 N N . LEU A 1 227 ? 6.282 -15.325 -11.418 1.00 91.00 227 LEU A N 1
ATOM 1860 C CA . LEU A 1 227 ? 7.328 -15.414 -10.386 1.00 91.00 227 LEU A CA 1
ATOM 1861 C C . LEU A 1 227 ? 6.949 -16.345 -9.227 1.00 91.00 227 LEU A C 1
ATOM 1863 O O . LEU A 1 227 ? 7.811 -16.947 -8.587 1.00 91.00 227 LEU A O 1
ATOM 1867 N N . LEU A 1 228 ? 5.654 -16.495 -8.945 1.00 89.62 228 LEU A N 1
ATOM 1868 C CA . LEU A 1 228 ? 5.181 -17.433 -7.934 1.00 89.62 228 LEU A CA 1
ATOM 1869 C C . LEU A 1 228 ? 5.457 -18.882 -8.365 1.00 89.62 228 LEU A C 1
ATOM 1871 O O . LEU A 1 228 ? 5.940 -19.666 -7.550 1.00 89.62 228 LEU A O 1
ATOM 1875 N N . THR A 1 229 ? 5.224 -19.206 -9.643 1.00 87.88 229 THR A N 1
ATOM 1876 C CA . THR A 1 229 ? 5.513 -20.529 -10.227 1.00 87.88 229 THR A CA 1
ATOM 1877 C C . THR A 1 229 ? 6.999 -20.877 -10.239 1.00 87.88 229 THR A C 1
ATOM 1879 O O . THR A 1 229 ? 7.338 -22.053 -10.169 1.00 87.88 229 THR A O 1
ATOM 1882 N N . GLU A 1 230 ? 7.894 -19.888 -10.280 1.00 87.06 230 GLU A N 1
ATOM 1883 C CA . GLU A 1 230 ? 9.338 -20.132 -10.163 1.00 87.06 230 GLU A CA 1
ATOM 1884 C C . GLU A 1 230 ? 9.768 -20.451 -8.723 1.00 87.06 230 GLU A C 1
ATOM 1886 O O . GLU A 1 230 ? 10.727 -21.192 -8.508 1.00 87.06 230 GLU A O 1
ATOM 1891 N N . ARG A 1 231 ? 9.068 -19.903 -7.720 1.00 86.81 231 ARG A N 1
ATOM 1892 C CA . ARG A 1 231 ? 9.423 -20.079 -6.301 1.00 86.81 231 ARG A CA 1
ATOM 1893 C C . ARG A 1 231 ? 8.771 -21.289 -5.646 1.00 86.81 231 ARG A C 1
ATOM 1895 O O . ARG A 1 231 ? 9.317 -21.817 -4.679 1.00 86.81 231 ARG A O 1
ATOM 1902 N N . ILE A 1 232 ? 7.586 -21.682 -6.104 1.00 86.19 232 ILE A N 1
ATOM 1903 C CA . ILE A 1 232 ? 6.752 -22.702 -5.461 1.00 86.19 232 ILE A CA 1
ATOM 1904 C C . ILE A 1 232 ? 6.258 -23.685 -6.532 1.00 86.19 232 ILE A C 1
ATOM 1906 O O . ILE A 1 232 ? 5.895 -23.243 -7.623 1.00 86.19 232 ILE A O 1
ATOM 1910 N N . PRO A 1 233 ? 6.199 -25.004 -6.245 1.00 79.44 233 PRO A N 1
ATOM 1911 C CA . PRO A 1 233 ? 5.659 -25.984 -7.182 1.00 79.44 233 PRO A CA 1
ATOM 1912 C C . PRO A 1 233 ? 4.259 -25.598 -7.667 1.00 79.44 233 PRO A C 1
ATOM 1914 O O . PRO A 1 233 ? 3.391 -25.256 -6.863 1.00 79.44 233 PRO A O 1
ATOM 1917 N N . GLU A 1 234 ? 4.020 -25.715 -8.974 1.00 68.44 234 GLU A N 1
ATOM 1918 C CA . GLU A 1 234 ? 2.783 -25.257 -9.625 1.00 68.44 234 GLU A CA 1
ATOM 1919 C C . GLU A 1 234 ? 1.510 -25.907 -9.046 1.00 68.44 234 GLU A C 1
ATOM 1921 O O . GLU A 1 234 ? 0.457 -25.281 -9.002 1.00 68.44 234 GLU A O 1
ATOM 1926 N N . GLN A 1 235 ? 1.630 -27.128 -8.517 1.00 66.75 235 GLN A N 1
ATOM 1927 C CA . GLN A 1 235 ? 0.553 -27.898 -7.876 1.00 66.75 235 GLN A CA 1
ATOM 1928 C C . GLN A 1 235 ? 0.036 -27.273 -6.568 1.00 66.75 235 GLN A C 1
ATOM 1930 O O . GLN A 1 235 ? -1.062 -27.604 -6.126 1.00 66.75 235 GLN A O 1
ATOM 1935 N N . THR A 1 236 ? 0.816 -26.387 -5.947 1.00 74.00 236 THR A N 1
ATOM 1936 C CA . THR A 1 236 ? 0.476 -25.723 -4.680 1.00 74.00 236 THR A CA 1
ATOM 1937 C C . THR A 1 236 ? -0.247 -24.392 -4.906 1.00 74.00 236 THR A C 1
ATOM 1939 O O . THR A 1 236 ? -0.852 -23.859 -3.980 1.00 74.00 236 THR A O 1
ATOM 1942 N N . ILE A 1 237 ? -0.188 -23.846 -6.126 1.00 74.75 237 ILE A N 1
ATOM 1943 C CA . ILE A 1 237 ? -0.710 -22.514 -6.435 1.00 74.75 237 ILE A CA 1
ATOM 1944 C C . ILE A 1 237 ? -2.206 -22.600 -6.688 1.00 74.75 237 ILE A C 1
ATOM 1946 O O . ILE A 1 237 ? -2.666 -23.230 -7.645 1.00 74.75 237 ILE A O 1
ATOM 1950 N N . THR A 1 238 ? -2.972 -21.897 -5.865 1.00 78.25 238 THR A N 1
ATOM 1951 C CA . THR A 1 238 ? -4.418 -21.816 -6.032 1.00 78.25 238 THR A CA 1
ATOM 1952 C C . THR A 1 238 ? -4.746 -20.627 -6.924 1.00 78.25 238 THR A C 1
ATOM 1954 O O . THR A 1 238 ? -4.735 -19.472 -6.499 1.00 78.25 238 THR A O 1
ATOM 1957 N N . ARG A 1 239 ? -5.011 -20.91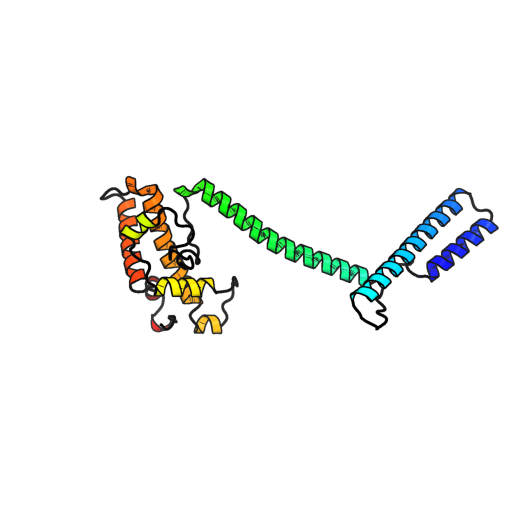0 -8.202 1.00 79.12 239 ARG A N 1
ATOM 1958 C CA . ARG A 1 239 ? -5.388 -19.884 -9.180 1.00 79.12 239 ARG A CA 1
ATOM 1959 C C . ARG A 1 239 ? -6.842 -19.478 -8.989 1.00 79.12 239 ARG A C 1
ATOM 1961 O O . ARG A 1 239 ? -7.705 -20.318 -8.743 1.00 79.12 239 ARG A O 1
ATOM 1968 N N . LEU A 1 240 ? -7.117 -18.194 -9.188 1.00 68.69 240 LEU A N 1
ATOM 1969 C CA . LEU A 1 240 ? -8.484 -17.735 -9.388 1.00 68.69 240 LEU A CA 1
ATOM 1970 C C . LEU A 1 240 ? -9.042 -18.396 -10.652 1.00 68.69 240 LEU A C 1
ATOM 1972 O O . LEU A 1 240 ? -8.490 -18.231 -11.742 1.00 68.69 240 LEU A O 1
ATOM 1976 N N . ASN A 1 241 ? -10.110 -19.178 -10.492 1.00 54.03 241 ASN A N 1
ATOM 1977 C CA . ASN A 1 241 ? -10.837 -19.736 -11.626 1.00 54.03 241 ASN A CA 1
ATOM 1978 C C . ASN A 1 241 ? -11.399 -18.583 -12.469 1.00 54.03 241 ASN A C 1
ATOM 1980 O O . ASN A 1 241 ? -11.981 -17.647 -11.919 1.00 54.03 241 ASN A O 1
ATOM 1984 N N . LYS A 1 242 ? -11.174 -18.661 -13.786 1.00 42.72 242 LYS A N 1
ATOM 1985 C CA . LYS A 1 242 ? -11.797 -17.782 -14.784 1.00 42.72 242 LYS A CA 1
ATOM 1986 C C . LYS A 1 242 ? -13.317 -17.851 -14.719 1.00 42.72 242 LYS A C 1
ATOM 1988 O O . LYS A 1 242 ? -13.833 -18.973 -14.515 1.00 42.72 242 LYS A O 1
#

Organism: NCBI:txid1836467

Sequence (242 aa):
MNVLANPIVFIVSLILISLSIFFNWSRWAYSILIILTTLTFSLQVSFLYVNSLIKKKTGIQENFRLLPLKFGFYIF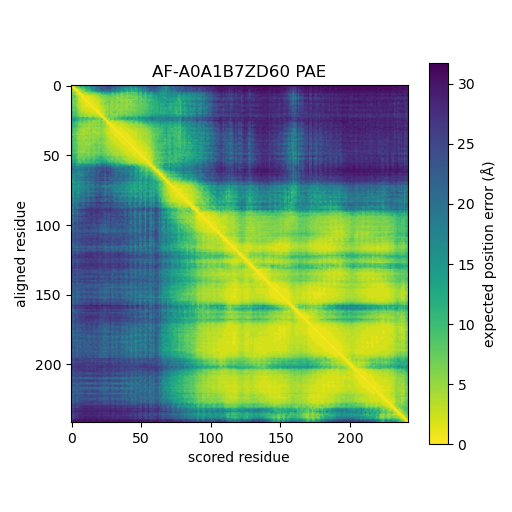NRINSILKMTSEVFLKNTRRSNYSSIYSKYSTQISTATIYLLRCDNKEGKPENQNEWDEIQKITKDIPEYIKQISKYAASFDTTLWFSNEDKTKGMLDALIACGEFTACFSLIAHLIRFHDEDIKPGGVLNSIYINTLELWRSFCSNPYYLLTERIPEQTITRLNK

pLDDT: mean 82.11, std 11.08, range [36.97, 95.62]

Foldseek 3Di:
DPLLQDVVSLVVLVVVLVVCVVVVPDPVVNVVSVVSNVVSVVVNVVVVVVVVVCCVPVVDPDPPPPVPVCVVVVVVVVVVVVVVVVVVVVVVVVVVVVVVVVCVVPVLPDWDLDLQQQLLPDPVSHGPPQDPRVQLCVQLPRDDPVLNVLSVLLVPDDPDPDQDPVCQLQQNVLSVVLSSVLSVLSRVLSSCVVNPVVVCDPPDPVVVVNVVSSVVNVVCVVPSSRVVVVVDPPVSGNDNDD

Solvent-accessible surface area (backbone atoms only — not comparable to full-atom values): 13954 Å² total; per-residue (Å²): 134,75,62,74,81,39,74,67,47,57,54,52,49,53,50,51,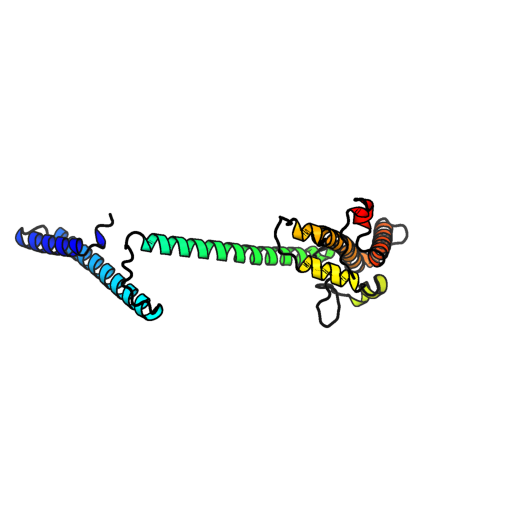53,54,49,40,62,73,69,66,52,62,73,69,61,57,55,53,51,51,54,54,49,54,53,41,51,53,52,52,54,51,52,53,52,52,50,54,53,49,46,73,72,66,71,57,85,68,85,76,79,68,55,72,81,52,50,58,54,54,52,52,52,51,51,52,51,49,53,50,56,49,48,56,53,47,50,55,53,53,50,51,52,52,49,53,51,51,49,66,74,37,50,84,82,51,75,70,63,50,50,61,32,57,31,26,87,48,100,81,59,47,49,55,95,54,77,69,47,76,63,48,36,76,74,70,45,81,80,55,68,68,57,23,50,37,14,45,55,37,56,68,53,71,98,60,95,71,77,50,74,67,40,51,75,62,12,46,61,56,33,36,52,29,31,45,51,54,35,38,45,49,34,49,53,50,47,40,60,74,68,35,51,91,67,51,38,92,92,37,73,60,30,53,53,50,52,53,42,54,52,51,48,53,45,38,75,74,36,60,49,50,72,54,51,74,75,42,66,66,92,76,61,44,70,78,80,128